Protein AF-A0A7R8WKQ5-F1 (afdb_monomer_lite)

Structure (mmCIF, N/CA/C/O backbone):
data_AF-A0A7R8WKQ5-F1
#
_entry.id   AF-A0A7R8WKQ5-F1
#
loop_
_atom_site.group_PDB
_atom_site.id
_atom_site.type_symbol
_atom_site.label_atom_id
_atom_site.label_alt_id
_atom_site.label_comp_id
_atom_site.label_asym_id
_atom_site.label_entity_id
_atom_site.label_seq_id
_atom_site.pdbx_PDB_ins_code
_atom_site.Cartn_x
_atom_site.Cartn_y
_atom_site.Cartn_z
_atom_site.occupancy
_atom_site.B_iso_or_equiv
_atom_site.auth_seq_id
_atom_site.auth_comp_id
_atom_site.auth_asym_id
_atom_site.auth_atom_id
_atom_site.pdbx_PDB_model_num
ATOM 1 N N . ARG A 1 1 ? -18.905 -2.904 30.264 1.00 31.75 1 ARG A N 1
ATOM 2 C CA . ARG A 1 1 ? -19.863 -3.932 29.795 1.00 31.75 1 ARG A CA 1
ATOM 3 C C . ARG A 1 1 ? -19.675 -4.051 28.288 1.00 31.75 1 ARG A C 1
ATOM 5 O O . ARG A 1 1 ? -19.795 -3.031 27.624 1.00 31.75 1 ARG A O 1
ATOM 12 N N . VAL A 1 2 ? -19.267 -5.218 27.783 1.00 42.16 2 VAL A N 1
ATOM 13 C CA . VAL A 1 2 ? -19.135 -5.475 26.337 1.00 42.16 2 VAL A CA 1
ATOM 14 C C . VAL A 1 2 ? -20.557 -5.613 25.793 1.00 42.16 2 VAL A C 1
ATOM 16 O O . VAL A 1 2 ? -21.314 -6.441 26.292 1.00 42.16 2 VAL A O 1
ATOM 19 N N . SER A 1 3 ? -20.968 -4.744 24.874 1.00 50.44 3 SER A N 1
ATOM 20 C CA . SER A 1 3 ? -22.235 -4.920 24.155 1.00 50.44 3 SER A CA 1
ATOM 21 C C . SER A 1 3 ? -22.046 -6.026 23.118 1.00 50.44 3 SER A C 1
ATOM 23 O O . SER A 1 3 ? -20.954 -6.126 22.563 1.00 50.44 3 SER A O 1
ATOM 25 N N . ALA A 1 4 ? -23.069 -6.835 22.832 1.00 65.88 4 ALA A N 1
ATOM 26 C CA . ALA A 1 4 ? -22.993 -7.834 21.764 1.00 65.88 4 ALA A CA 1
ATOM 27 C C . ALA A 1 4 ? -22.582 -7.153 20.442 1.00 65.88 4 ALA A C 1
ATOM 29 O O . ALA A 1 4 ? -23.291 -6.279 19.943 1.00 65.88 4 ALA A O 1
ATOM 30 N N . GLY A 1 5 ? -21.383 -7.476 19.946 1.00 78.38 5 GLY A N 1
ATOM 31 C CA . GLY A 1 5 ? -20.856 -6.962 18.682 1.00 78.38 5 GLY A CA 1
ATOM 32 C C . GLY A 1 5 ? -21.477 -7.669 17.476 1.00 78.38 5 GLY A C 1
ATOM 33 O O . GLY A 1 5 ? -22.311 -8.555 17.621 1.00 78.38 5 GLY A O 1
ATOM 34 N N . ALA A 1 6 ? -21.038 -7.292 16.277 1.00 86.44 6 ALA A N 1
ATOM 35 C CA . ALA A 1 6 ? -21.476 -7.894 15.012 1.00 86.44 6 ALA A CA 1
ATOM 36 C C . ALA A 1 6 ? -20.400 -8.790 14.364 1.00 86.44 6 ALA A C 1
ATOM 38 O O . ALA A 1 6 ? -20.496 -9.104 13.177 1.00 86.44 6 ALA A O 1
ATOM 39 N N . LEU A 1 7 ? -19.355 -9.143 15.119 1.00 85.88 7 LEU A N 1
ATOM 40 C CA . LEU A 1 7 ? -18.381 -10.166 14.738 1.00 85.88 7 LEU A CA 1
ATOM 41 C C . LEU A 1 7 ? -18.960 -11.562 14.985 1.00 85.88 7 LEU A C 1
ATOM 43 O O . LEU A 1 7 ? -19.642 -11.785 15.985 1.00 85.88 7 LEU A O 1
ATOM 47 N N . THR A 1 8 ? -18.680 -12.495 14.079 1.00 88.31 8 THR A N 1
ATOM 48 C CA . THR A 1 8 ? -19.072 -13.900 14.235 1.00 88.31 8 THR A CA 1
ATOM 49 C C . THR A 1 8 ? -18.219 -14.592 15.303 1.00 88.31 8 THR A C 1
ATOM 51 O O . THR A 1 8 ? -17.164 -14.093 15.699 1.00 88.31 8 THR A O 1
ATOM 54 N N . ALA A 1 9 ? -18.649 -15.769 15.769 1.00 86.38 9 ALA A N 1
ATOM 55 C CA . ALA A 1 9 ? -17.836 -16.580 16.678 1.00 86.38 9 ALA A CA 1
ATOM 56 C C . ALA A 1 9 ? -16.463 -16.919 16.065 1.00 86.38 9 ALA A C 1
ATOM 58 O O . ALA A 1 9 ? -15.451 -16.811 16.754 1.00 86.38 9 ALA A O 1
ATOM 59 N N . GLY A 1 10 ? -16.431 -17.221 14.760 1.00 85.19 10 GLY A N 1
ATOM 60 C CA . GLY A 1 10 ? -15.198 -17.481 14.015 1.00 85.19 10 GLY A CA 1
ATOM 61 C C . GLY A 1 10 ? -14.278 -16.261 13.938 1.00 85.19 10 GLY A C 1
ATOM 62 O O . GLY A 1 10 ? -13.087 -16.391 14.199 1.00 85.19 10 GLY A O 1
ATOM 63 N N . ASP A 1 11 ? -14.818 -15.062 13.684 1.00 84.81 11 ASP A N 1
ATOM 64 C CA . ASP A 1 11 ? -14.024 -13.819 13.685 1.00 84.81 11 ASP A CA 1
ATOM 65 C C . ASP A 1 11 ? -13.357 -13.581 15.049 1.00 84.81 11 ASP A C 1
ATOM 67 O O . ASP A 1 11 ? -12.189 -13.201 15.132 1.00 84.81 11 ASP A O 1
ATOM 71 N N . LEU A 1 12 ? -14.102 -13.806 16.138 1.00 83.00 12 LEU A N 1
ATOM 72 C CA . LEU A 1 12 ? -13.600 -13.635 17.502 1.00 83.00 12 LEU A CA 1
ATOM 73 C C . LEU A 1 12 ? -12.530 -14.672 17.850 1.00 83.00 12 LEU A C 1
ATOM 75 O O . LEU A 1 12 ? -11.550 -14.344 18.516 1.00 83.00 12 LEU A O 1
ATOM 79 N N . GLU A 1 13 ? -12.709 -15.917 17.421 1.00 83.62 13 GLU A N 1
ATOM 80 C CA . GLU A 1 13 ? -11.742 -16.994 17.619 1.00 83.62 13 GLU A CA 1
ATOM 81 C C . GLU A 1 13 ? -10.459 -16.760 16.813 1.00 83.62 13 GLU A C 1
ATOM 83 O O . GLU A 1 13 ? -9.363 -16.903 17.357 1.00 83.62 13 GLU A O 1
ATOM 88 N N . ALA A 1 14 ? -10.585 -16.312 15.562 1.00 82.12 14 ALA A N 1
ATOM 89 C CA . ALA A 1 14 ? -9.459 -15.940 14.716 1.00 82.12 14 ALA A CA 1
ATOM 90 C C . ALA A 1 14 ? -8.685 -14.753 15.306 1.00 82.12 14 ALA A C 1
ATOM 92 O O . ALA A 1 14 ? -7.463 -14.811 15.405 1.00 82.12 14 ALA A O 1
ATOM 93 N N . LEU A 1 15 ? -9.385 -13.716 15.785 1.00 80.38 15 LEU A N 1
ATOM 94 C CA . LEU A 1 15 ? -8.756 -12.605 16.504 1.00 80.38 15 LEU A CA 1
ATOM 95 C C . LEU A 1 15 ? -8.039 -13.083 17.770 1.00 80.38 15 LEU A C 1
ATOM 97 O O . LEU A 1 15 ? -6.929 -12.638 18.020 1.00 80.38 15 LEU A O 1
ATOM 101 N N . ARG A 1 16 ? -8.632 -13.992 18.559 1.00 79.25 16 ARG A N 1
ATOM 102 C CA . ARG A 1 16 ? -8.014 -14.530 19.788 1.00 79.25 16 ARG A CA 1
ATOM 103 C C . ARG A 1 16 ? -6.739 -15.318 19.515 1.00 79.25 16 ARG A C 1
ATOM 105 O O . ARG A 1 16 ? -5.771 -15.152 20.248 1.00 79.25 16 ARG A O 1
ATOM 112 N N . ARG A 1 17 ? -6.747 -16.161 18.483 1.00 80.81 17 ARG A N 1
ATOM 113 C CA . ARG A 1 17 ? -5.597 -16.987 18.086 1.00 80.81 17 ARG A CA 1
ATOM 114 C C . ARG A 1 17 ? -4.539 -16.224 17.300 1.00 80.81 17 ARG A C 1
ATOM 116 O O . ARG A 1 17 ? -3.466 -16.770 17.061 1.00 80.81 17 ARG A O 1
ATOM 123 N N . TRP A 1 18 ? -4.841 -15.004 16.868 1.00 81.38 18 TRP A N 1
ATOM 124 C CA . TRP A 1 18 ? -3.929 -14.228 16.050 1.00 81.38 18 TRP A CA 1
ATOM 125 C C . TRP A 1 18 ? -2.634 -13.916 16.800 1.00 81.38 18 TRP A C 1
ATOM 127 O O . TRP A 1 18 ? -2.640 -13.375 17.907 1.00 81.38 18 TRP A O 1
ATOM 137 N N . THR A 1 19 ? -1.517 -14.203 16.144 1.00 76.31 19 THR A N 1
ATOM 138 C CA . THR A 1 19 ? -0.174 -13.808 16.558 1.00 76.31 19 THR A CA 1
ATOM 139 C C . THR A 1 19 ? 0.488 -13.074 15.403 1.00 76.31 19 THR A C 1
ATOM 141 O O . THR A 1 19 ? 0.165 -13.318 14.243 1.00 76.31 19 THR A O 1
ATOM 144 N N . PHE A 1 20 ? 1.400 -12.149 15.705 1.00 74.44 20 PHE A N 1
ATOM 145 C CA . PHE A 1 20 ? 2.136 -11.422 14.674 1.00 74.44 20 PHE A CA 1
ATOM 146 C C . PHE A 1 20 ? 3.181 -12.359 14.039 1.00 74.44 20 PHE A C 1
ATOM 148 O O . PHE A 1 20 ? 4.131 -12.725 14.731 1.00 74.44 20 PHE A O 1
ATOM 155 N N . PRO A 1 21 ? 3.042 -12.768 12.761 1.00 73.06 21 PRO A N 1
ATOM 156 C CA . PRO A 1 21 ? 3.871 -13.833 12.197 1.00 73.06 21 PRO A CA 1
ATOM 157 C C . PRO A 1 21 ? 5.137 -13.316 11.489 1.00 73.06 21 PRO A C 1
ATOM 159 O O . PRO A 1 21 ? 5.793 -14.083 10.790 1.00 73.06 21 PRO A O 1
ATOM 162 N N . TYR A 1 22 ? 5.471 -12.030 11.629 1.00 72.44 22 TYR A N 1
ATOM 163 C CA . TYR A 1 22 ? 6.572 -11.382 10.908 1.00 72.44 22 TYR A CA 1
ATOM 164 C C . TYR A 1 22 ? 7.694 -10.964 11.854 1.00 72.44 22 TYR A C 1
ATOM 166 O O . TYR A 1 22 ? 7.456 -10.656 13.023 1.00 72.44 22 TYR A O 1
ATOM 174 N N . GLN A 1 23 ? 8.918 -10.930 11.337 1.00 76.00 23 GLN A N 1
ATOM 175 C CA . GLN A 1 23 ? 10.097 -10.493 12.079 1.00 76.00 23 GLN A CA 1
ATOM 176 C C . GLN A 1 23 ? 10.422 -9.026 11.784 1.00 76.00 23 GLN A C 1
ATOM 178 O O . GLN A 1 23 ? 9.915 -8.433 10.830 1.00 76.00 23 GLN A O 1
ATOM 183 N N . GLU A 1 24 ? 11.314 -8.425 12.575 1.00 67.12 24 GLU A N 1
ATOM 184 C CA . GLU A 1 24 ? 11.830 -7.084 12.270 1.00 67.12 24 GLU A CA 1
ATOM 185 C C . GLU A 1 24 ? 12.493 -7.021 10.900 1.00 67.12 24 GLU A C 1
ATOM 187 O O . GLU A 1 24 ? 12.307 -6.047 10.179 1.00 67.12 24 GLU A O 1
ATOM 192 N N . SER A 1 25 ? 13.198 -8.079 10.504 1.00 72.31 25 SER A N 1
ATOM 193 C CA . SER A 1 25 ? 13.829 -8.145 9.189 1.00 72.31 25 SER A CA 1
ATOM 194 C C . SER A 1 25 ? 12.820 -8.101 8.042 1.00 72.31 25 SER A C 1
ATOM 196 O O . SER A 1 25 ? 13.214 -7.810 6.921 1.00 72.31 25 SER A O 1
ATOM 198 N N . ASP A 1 26 ? 11.532 -8.357 8.285 1.00 71.81 26 ASP A N 1
ATOM 199 C CA . ASP A 1 26 ? 10.473 -8.240 7.278 1.00 71.81 26 ASP A CA 1
ATOM 200 C C . ASP A 1 26 ? 9.925 -6.815 7.149 1.00 71.81 26 ASP A C 1
ATOM 202 O O . ASP A 1 26 ? 9.155 -6.512 6.232 1.00 71.81 26 ASP A O 1
ATOM 206 N N . ALA A 1 27 ? 10.352 -5.908 8.032 1.00 69.44 27 ALA A N 1
ATOM 207 C CA . ALA A 1 27 ? 10.069 -4.492 7.922 1.00 69.44 27 ALA A CA 1
ATOM 208 C C . ALA A 1 27 ? 10.492 -3.966 6.548 1.00 69.44 27 ALA A C 1
ATOM 210 O O . ALA A 1 27 ? 11.613 -4.167 6.093 1.00 69.44 27 ALA A O 1
ATOM 211 N N . LEU A 1 28 ? 9.590 -3.224 5.902 1.00 74.44 28 LEU A N 1
ATOM 212 C CA . LEU A 1 28 ? 9.863 -2.458 4.682 1.00 74.44 28 LEU A CA 1
ATOM 213 C C . LEU A 1 28 ? 10.260 -3.288 3.447 1.00 74.44 28 LEU A C 1
ATOM 215 O O . LEU A 1 28 ? 10.577 -2.678 2.416 1.00 74.44 28 LEU A O 1
ATOM 219 N N . LYS A 1 29 ? 10.184 -4.624 3.524 1.00 82.81 29 LYS A N 1
ATOM 220 C CA . LYS A 1 29 ? 10.301 -5.530 2.378 1.00 82.81 29 LYS A CA 1
ATOM 221 C C . LYS A 1 29 ? 9.107 -5.390 1.434 1.00 82.81 29 LYS A C 1
ATOM 223 O O . LYS A 1 29 ? 8.050 -4.862 1.791 1.00 82.81 29 LYS A O 1
ATOM 228 N N . LEU A 1 30 ? 9.287 -5.852 0.197 1.00 87.00 30 LEU A N 1
ATOM 229 C CA . LEU A 1 30 ? 8.187 -5.937 -0.756 1.00 87.00 30 LEU A CA 1
ATOM 230 C C . LEU A 1 30 ? 7.181 -6.989 -0.286 1.00 87.00 30 LEU A C 1
ATOM 232 O O . LEU A 1 30 ? 7.528 -8.154 -0.119 1.00 87.00 30 LEU A O 1
ATOM 236 N N . ALA A 1 31 ? 5.930 -6.582 -0.102 1.00 90.00 31 ALA A N 1
ATOM 237 C CA . ALA A 1 31 ? 4.860 -7.520 0.197 1.00 90.00 31 ALA A CA 1
ATOM 238 C C . ALA A 1 31 ? 4.525 -8.378 -1.037 1.00 90.00 31 ALA A C 1
ATOM 240 O O . ALA A 1 31 ? 4.620 -7.898 -2.169 1.00 90.00 31 ALA A O 1
ATOM 241 N N . VAL A 1 32 ? 4.030 -9.601 -0.816 1.00 91.44 32 VAL A N 1
ATOM 242 C CA . VAL A 1 32 ? 3.641 -10.553 -1.879 1.00 91.44 32 VAL A CA 1
ATOM 243 C C . VAL A 1 32 ? 2.671 -9.923 -2.888 1.00 91.44 32 VAL A C 1
ATOM 245 O O . VAL A 1 32 ? 2.820 -10.087 -4.099 1.00 91.44 32 VAL A O 1
ATOM 248 N N . MET A 1 33 ? 1.690 -9.149 -2.410 1.00 92.75 33 MET A N 1
ATOM 249 C CA . MET A 1 33 ? 0.798 -8.393 -3.294 1.00 92.75 33 MET A CA 1
ATOM 250 C C . MET A 1 33 ? 1.520 -7.344 -4.121 1.00 92.75 33 MET A C 1
ATOM 252 O O . MET A 1 33 ? 1.197 -7.198 -5.293 1.00 92.75 33 MET A O 1
ATOM 256 N N . GLY A 1 34 ? 2.468 -6.618 -3.528 1.00 93.19 34 GLY A N 1
ATOM 257 C CA . GLY A 1 34 ? 3.210 -5.575 -4.229 1.00 93.19 34 GLY A CA 1
ATOM 258 C C . GLY A 1 34 ? 4.015 -6.154 -5.388 1.00 93.19 34 GLY A C 1
ATOM 259 O O . GLY A 1 34 ? 3.960 -5.629 -6.496 1.00 93.19 34 GLY A O 1
ATOM 260 N N . GLU A 1 35 ? 4.679 -7.290 -5.171 1.00 93.75 35 GLU A N 1
ATOM 261 C CA . GLU A 1 35 ? 5.376 -8.011 -6.240 1.00 93.75 35 GLU A CA 1
ATOM 262 C C . GLU A 1 35 ? 4.412 -8.409 -7.366 1.00 93.75 35 GLU A C 1
ATOM 264 O O . GLU A 1 35 ? 4.651 -8.125 -8.542 1.00 93.75 35 GLU A O 1
ATOM 269 N N . ARG A 1 36 ? 3.270 -9.008 -7.011 1.00 94.44 36 ARG A N 1
ATOM 270 C CA . ARG A 1 36 ? 2.266 -9.436 -7.990 1.00 94.44 36 ARG A CA 1
ATOM 271 C C . ARG A 1 36 ? 1.669 -8.264 -8.767 1.00 94.44 36 ARG A C 1
ATOM 273 O O . ARG A 1 36 ? 1.457 -8.378 -9.972 1.00 94.44 36 ARG A O 1
ATOM 280 N N . GLU A 1 37 ? 1.376 -7.155 -8.096 1.00 95.69 37 GLU A N 1
ATOM 281 C CA . GLU A 1 37 ? 0.866 -5.936 -8.724 1.00 95.69 37 GLU A CA 1
ATOM 282 C C . GLU A 1 37 ? 1.866 -5.400 -9.744 1.00 95.69 37 GLU A C 1
ATOM 284 O O . GLU A 1 37 ? 1.491 -5.171 -10.894 1.00 95.69 37 GLU A O 1
ATOM 289 N N . MET A 1 38 ? 3.141 -5.289 -9.365 1.00 96.25 38 MET A N 1
ATOM 290 C CA . MET A 1 38 ? 4.194 -4.835 -10.271 1.00 96.25 38 MET A CA 1
ATOM 291 C C . MET A 1 38 ? 4.378 -5.784 -11.454 1.00 96.25 38 MET A C 1
ATOM 293 O O . MET A 1 38 ? 4.457 -5.314 -12.588 1.00 96.25 38 MET A O 1
ATOM 297 N N . PHE A 1 39 ? 4.334 -7.100 -11.231 1.00 94.94 39 PHE A N 1
ATOM 298 C CA . PHE A 1 39 ? 4.353 -8.093 -12.306 1.00 94.94 39 PHE A CA 1
ATOM 299 C C . PHE A 1 39 ? 3.175 -7.934 -13.271 1.00 94.94 39 PHE A C 1
ATOM 301 O O . PHE A 1 39 ? 3.360 -7.939 -14.485 1.00 94.94 39 PHE A O 1
ATOM 308 N N . ILE A 1 40 ? 1.952 -7.756 -12.762 1.00 96.06 40 ILE A N 1
ATOM 309 C CA . ILE A 1 40 ? 0.764 -7.576 -13.608 1.00 96.06 40 ILE A CA 1
ATOM 310 C C . ILE A 1 40 ? 0.851 -6.267 -14.396 1.00 96.06 40 ILE A C 1
ATOM 312 O O . ILE A 1 40 ? 0.488 -6.242 -15.574 1.00 96.06 40 ILE A O 1
ATOM 316 N N . VAL A 1 41 ? 1.321 -5.186 -13.768 1.00 97.31 41 VAL A N 1
ATOM 317 C CA . VAL A 1 41 ? 1.567 -3.915 -14.455 1.00 97.31 41 VAL A CA 1
ATOM 318 C C . VAL A 1 41 ? 2.592 -4.133 -15.566 1.00 97.31 41 VAL A C 1
ATOM 320 O O . VAL A 1 41 ? 2.289 -3.823 -16.714 1.00 97.31 41 VAL A O 1
ATOM 323 N N . GLY A 1 42 ? 3.727 -4.764 -15.271 1.00 95.44 42 GLY A N 1
ATOM 324 C CA . GLY A 1 42 ? 4.743 -5.122 -16.259 1.00 95.44 42 GLY A CA 1
ATOM 325 C C . GLY A 1 42 ? 4.186 -5.946 -17.413 1.00 95.44 42 GLY A C 1
ATOM 326 O O . GLY A 1 42 ? 4.347 -5.587 -18.573 1.00 95.44 42 GLY A O 1
ATOM 327 N N . ARG A 1 43 ? 3.399 -6.983 -17.118 1.00 95.06 43 ARG A N 1
ATOM 328 C CA . ARG A 1 43 ? 2.756 -7.826 -18.134 1.00 95.06 43 ARG A CA 1
ATOM 329 C C . ARG A 1 43 ? 1.847 -7.035 -19.064 1.00 95.06 43 ARG A C 1
ATOM 331 O O . ARG A 1 43 ? 1.807 -7.304 -20.260 1.00 95.06 43 ARG A O 1
ATOM 338 N N . ARG A 1 44 ? 1.129 -6.034 -18.548 1.00 96.75 44 ARG A N 1
ATOM 339 C CA . ARG A 1 44 ? 0.326 -5.133 -19.392 1.00 96.75 44 ARG A CA 1
ATOM 340 C C . ARG A 1 44 ? 1.203 -4.286 -20.313 1.00 96.75 44 ARG A C 1
ATOM 342 O O . ARG A 1 44 ? 0.792 -4.043 -21.441 1.00 96.75 44 ARG A O 1
ATOM 349 N N . TYR A 1 45 ? 2.374 -3.844 -19.854 1.00 95.69 45 TYR A N 1
ATOM 350 C CA . TYR A 1 45 ? 3.337 -3.122 -20.691 1.00 95.69 45 TYR A CA 1
ATOM 351 C C . TYR A 1 45 ? 3.971 -4.035 -21.739 1.00 95.69 45 TYR A C 1
ATOM 353 O O . TYR A 1 45 ? 3.969 -3.661 -22.905 1.00 95.69 45 TYR A O 1
ATOM 361 N N . GLY A 1 46 ? 4.396 -5.241 -21.360 1.00 93.12 46 GLY A N 1
ATOM 362 C CA . GLY A 1 46 ? 4.888 -6.267 -22.283 1.00 93.12 46 GLY A CA 1
ATOM 363 C C . GLY A 1 46 ? 3.900 -6.555 -23.409 1.00 93.12 46 GLY A C 1
ATOM 364 O O . GLY A 1 46 ? 4.248 -6.493 -24.580 1.00 93.12 46 GLY A O 1
ATOM 365 N N . LEU A 1 47 ? 2.624 -6.756 -23.063 1.00 93.81 47 LEU A N 1
ATOM 366 C CA . LEU A 1 47 ? 1.558 -6.997 -24.040 1.00 93.81 47 LEU A CA 1
ATOM 367 C C . LEU A 1 47 ? 1.182 -5.769 -24.878 1.00 93.81 47 LEU A C 1
ATOM 369 O O . LEU A 1 47 ? 0.657 -5.938 -25.975 1.00 93.81 47 LEU A O 1
ATOM 373 N N . ARG A 1 48 ? 1.387 -4.550 -24.373 1.00 96.56 48 ARG A N 1
ATOM 374 C CA . ARG A 1 48 ? 1.087 -3.313 -25.111 1.00 96.56 48 ARG A CA 1
ATOM 375 C C . ARG A 1 48 ? 2.233 -2.895 -26.028 1.00 96.56 48 ARG A C 1
ATOM 377 O O . ARG A 1 48 ? 1.982 -2.304 -27.068 1.00 96.56 48 ARG A O 1
ATOM 384 N N . LEU A 1 49 ? 3.465 -3.176 -25.625 1.00 94.94 49 LEU A N 1
ATOM 385 C CA . LEU A 1 49 ? 4.701 -2.787 -26.299 1.00 94.94 49 LEU A CA 1
ATOM 386 C C . LEU A 1 49 ? 5.460 -4.041 -26.754 1.00 94.94 49 LEU A C 1
ATOM 388 O O . LEU A 1 49 ? 6.663 -4.157 -26.539 1.00 94.94 49 LEU A O 1
ATOM 392 N N . GLN A 1 50 ? 4.744 -5.001 -27.345 1.00 91.56 50 GLN A N 1
ATOM 393 C CA . GLN A 1 50 ? 5.308 -6.309 -27.702 1.00 91.56 50 GLN A CA 1
ATOM 394 C C . GLN A 1 50 ? 6.498 -6.178 -28.647 1.00 91.56 50 GLN A C 1
ATOM 396 O O . GLN A 1 50 ? 7.496 -6.853 -28.449 1.00 91.56 50 GLN A O 1
ATOM 401 N N . GLU A 1 51 ? 6.431 -5.275 -29.626 1.00 91.69 51 GLU A N 1
ATOM 402 C CA . GLU A 1 51 ? 7.537 -5.033 -30.560 1.00 91.69 51 GLU A CA 1
ATOM 403 C C . GLU A 1 51 ? 8.811 -4.570 -29.846 1.00 91.69 51 GLU A C 1
ATOM 405 O O . GLU A 1 51 ? 9.902 -5.011 -30.193 1.00 91.69 51 GLU A O 1
ATOM 410 N N . LEU A 1 52 ? 8.671 -3.736 -28.811 1.00 91.12 52 LEU A N 1
ATOM 411 C CA . LEU A 1 52 ? 9.794 -3.261 -28.006 1.00 91.12 52 LEU A CA 1
ATOM 412 C C . LEU A 1 52 ? 10.395 -4.393 -27.165 1.00 91.12 52 LEU A C 1
ATOM 414 O O . LEU A 1 52 ? 11.606 -4.527 -27.097 1.00 91.12 52 LEU A O 1
ATOM 418 N N . PHE A 1 53 ? 9.569 -5.212 -26.512 1.00 88.62 53 PHE A N 1
ATOM 419 C CA . PHE A 1 53 ? 10.071 -6.227 -25.577 1.00 88.62 53 PHE A CA 1
ATOM 420 C C . PHE A 1 53 ? 10.454 -7.558 -26.235 1.00 88.62 53 PHE A C 1
ATOM 422 O O . PHE A 1 53 ? 11.297 -8.267 -25.696 1.00 88.62 53 PHE A O 1
ATOM 429 N N . ASN A 1 54 ? 9.876 -7.903 -27.388 1.00 87.31 54 ASN A N 1
ATOM 430 C CA . ASN A 1 54 ? 10.219 -9.127 -28.118 1.00 87.31 54 ASN A CA 1
ATOM 431 C C . ASN A 1 54 ? 11.519 -8.978 -28.917 1.00 87.31 54 ASN A C 1
ATOM 433 O O . ASN A 1 54 ? 12.237 -9.961 -29.088 1.00 87.31 54 ASN A O 1
ATOM 437 N N . ASN A 1 55 ? 11.817 -7.767 -29.399 1.00 86.69 55 ASN A N 1
ATOM 438 C CA . ASN A 1 55 ? 12.980 -7.504 -30.250 1.00 86.69 55 ASN A CA 1
ATOM 439 C C . ASN A 1 55 ? 14.181 -6.935 -29.485 1.00 86.69 55 ASN A C 1
ATOM 441 O O . ASN A 1 55 ? 15.238 -6.739 -30.081 1.00 86.69 55 ASN A O 1
ATOM 445 N N . SER A 1 56 ? 14.034 -6.660 -28.190 1.00 84.38 56 SER A N 1
ATOM 446 C CA . SER A 1 56 ? 15.105 -6.123 -27.354 1.00 84.38 56 SER A CA 1
ATOM 447 C C . SER A 1 56 ? 15.507 -7.104 -26.264 1.00 84.38 56 SER A C 1
ATOM 449 O O . SER A 1 56 ? 14.710 -7.884 -25.742 1.00 84.38 56 SER A O 1
ATOM 451 N N . SER A 1 57 ? 16.774 -7.037 -25.892 1.00 82.31 57 SER A N 1
ATOM 452 C CA . SER A 1 57 ? 17.315 -7.695 -24.715 1.00 82.31 57 SER A CA 1
ATOM 453 C C . SER A 1 57 ? 17.096 -6.827 -23.481 1.00 82.31 57 SER A C 1
ATOM 455 O O . SER A 1 57 ? 16.967 -5.611 -23.578 1.00 82.31 57 SER A O 1
ATOM 457 N N . VAL A 1 58 ? 17.138 -7.422 -22.286 1.00 76.81 58 VAL A N 1
ATOM 458 C CA . VAL A 1 58 ? 17.159 -6.653 -21.026 1.00 76.81 58 VAL A CA 1
ATOM 459 C C . VAL A 1 58 ? 18.249 -5.600 -20.996 1.00 76.81 58 VAL A C 1
ATOM 461 O O . VAL A 1 58 ? 18.044 -4.518 -20.457 1.00 76.81 58 VAL A O 1
ATOM 464 N N . TRP A 1 59 ? 19.404 -5.930 -21.570 1.00 78.44 59 TRP A N 1
ATOM 465 C CA . TRP A 1 59 ? 20.596 -5.098 -21.522 1.00 78.44 59 TRP A CA 1
ATOM 466 C C . TRP A 1 59 ? 20.444 -3.814 -22.343 1.00 78.44 59 TRP A C 1
ATOM 468 O O . TRP A 1 59 ? 21.180 -2.860 -22.105 1.00 78.44 59 TRP A O 1
ATOM 478 N N . ASP A 1 60 ? 19.447 -3.758 -23.231 1.00 83.56 60 ASP A N 1
ATOM 479 C CA . ASP A 1 60 ? 19.091 -2.554 -23.986 1.00 83.56 60 ASP A CA 1
ATOM 480 C C . ASP A 1 60 ? 18.335 -1.536 -23.113 1.00 83.56 60 ASP A C 1
ATOM 482 O O . ASP A 1 60 ? 18.191 -0.367 -23.476 1.00 83.56 60 ASP A O 1
ATOM 486 N N . PHE A 1 61 ? 17.857 -1.957 -21.936 1.00 83.62 61 PHE A N 1
ATOM 487 C CA . PHE A 1 61 ? 17.099 -1.119 -21.019 1.00 83.62 61 PHE A CA 1
ATOM 488 C C . PHE A 1 61 ? 17.956 -0.675 -19.844 1.00 83.62 61 PHE A C 1
ATOM 490 O O . PHE A 1 61 ? 18.528 -1.470 -19.098 1.00 83.62 61 PHE A O 1
ATOM 497 N N . LYS A 1 62 ? 17.930 0.632 -19.588 1.00 84.12 62 LYS A N 1
ATOM 498 C CA . LYS A 1 62 ? 18.388 1.186 -18.320 1.00 84.12 62 LYS A CA 1
ATOM 499 C C . LYS A 1 62 ? 17.228 1.238 -17.336 1.00 84.12 62 LYS A C 1
ATOM 501 O O . LYS A 1 62 ? 16.286 2.008 -17.513 1.00 84.12 62 LYS A O 1
ATOM 506 N N . VAL A 1 63 ? 17.336 0.459 -16.269 1.00 82.25 63 VAL A N 1
ATOM 507 C CA . VAL A 1 63 ? 16.355 0.420 -15.182 1.00 82.25 63 VAL A CA 1
ATOM 508 C C . VAL A 1 63 ? 16.979 1.076 -13.962 1.00 82.25 63 VAL A C 1
ATOM 510 O O . VAL A 1 63 ? 18.077 0.711 -13.552 1.00 82.25 63 VAL A O 1
ATOM 513 N N . THR A 1 64 ? 16.285 2.049 -13.380 1.00 81.69 64 THR A N 1
ATOM 514 C CA . THR A 1 64 ? 16.732 2.725 -12.162 1.00 81.69 64 THR A CA 1
ATOM 515 C C . THR A 1 64 ? 15.715 2.538 -11.043 1.00 81.69 64 THR A C 1
ATOM 517 O O . THR A 1 64 ? 14.517 2.759 -11.211 1.00 81.69 64 THR A O 1
ATOM 520 N N . SER A 1 65 ? 16.205 2.138 -9.875 1.00 84.06 65 SER A N 1
ATOM 521 C CA . SER A 1 65 ? 15.450 2.080 -8.625 1.00 84.06 65 SER A CA 1
ATOM 522 C C . SER A 1 65 ? 16.304 2.649 -7.497 1.00 84.06 65 SER A C 1
ATOM 524 O O . SER A 1 65 ? 17.527 2.733 -7.618 1.00 84.06 65 SER A O 1
ATOM 526 N N . THR A 1 66 ? 15.677 3.010 -6.378 1.00 81.31 66 THR A N 1
ATOM 527 C CA . THR A 1 66 ? 16.434 3.232 -5.141 1.00 81.31 66 THR A CA 1
ATOM 528 C C . THR A 1 66 ? 17.017 1.908 -4.642 1.00 81.31 66 THR A C 1
ATOM 530 O O . THR A 1 66 ? 16.528 0.831 -4.987 1.00 81.31 66 THR A O 1
ATOM 533 N N . ASN A 1 67 ? 18.023 1.988 -3.775 1.00 78.44 67 ASN A N 1
ATOM 534 C CA . ASN A 1 67 ? 18.683 0.853 -3.119 1.00 78.44 67 ASN A CA 1
ATOM 535 C C . ASN A 1 67 ? 17.848 0.178 -2.007 1.00 78.44 67 ASN A C 1
ATOM 537 O O . ASN A 1 67 ? 18.402 -0.497 -1.145 1.00 78.44 67 ASN A O 1
ATOM 541 N N . THR A 1 68 ? 16.528 0.390 -1.973 1.00 79.88 68 THR A N 1
ATOM 542 C CA . THR A 1 68 ? 15.656 -0.241 -0.969 1.00 79.88 68 THR A CA 1
ATOM 543 C C . THR A 1 68 ? 15.088 -1.549 -1.503 1.00 79.88 68 THR A C 1
ATOM 545 O O . THR A 1 68 ? 14.564 -1.542 -2.619 1.00 79.88 68 THR A O 1
ATOM 548 N N . ASP A 1 69 ? 15.060 -2.602 -0.682 1.00 83.56 69 ASP A N 1
ATOM 549 C CA . ASP A 1 69 ? 14.563 -3.940 -1.055 1.00 83.56 69 ASP A CA 1
ATOM 550 C C . ASP A 1 69 ? 13.208 -3.900 -1.773 1.00 83.56 69 ASP A C 1
ATOM 552 O O . ASP A 1 69 ? 13.016 -4.516 -2.819 1.00 83.56 69 ASP A O 1
ATOM 556 N N . ARG A 1 70 ? 12.261 -3.105 -1.257 1.00 85.75 70 ARG A N 1
ATOM 557 C CA . ARG A 1 70 ? 10.932 -2.961 -1.869 1.00 85.75 70 ARG A CA 1
ATOM 558 C C . ARG A 1 70 ? 10.947 -2.330 -3.259 1.00 85.75 70 ARG A C 1
ATOM 560 O O . ARG A 1 70 ? 10.116 -2.695 -4.084 1.00 85.75 70 ARG A O 1
ATOM 567 N N . ALA A 1 71 ? 11.837 -1.371 -3.513 1.00 87.50 71 ALA A N 1
ATOM 568 C CA . ALA A 1 71 ? 11.917 -0.686 -4.801 1.00 87.50 71 ALA A CA 1
ATOM 569 C C . ALA A 1 71 ? 12.626 -1.561 -5.838 1.00 87.50 71 ALA A C 1
ATOM 571 O O . ALA A 1 71 ? 12.150 -1.670 -6.965 1.00 87.50 71 ALA A O 1
ATOM 572 N N . GLU A 1 72 ? 13.709 -2.223 -5.433 1.00 86.88 72 GLU A N 1
ATOM 573 C CA . GLU A 1 72 ? 14.448 -3.162 -6.275 1.00 86.88 72 GLU A CA 1
ATOM 574 C C . GLU A 1 72 ? 13.583 -4.374 -6.643 1.00 86.88 72 GLU A C 1
ATOM 576 O O . GLU A 1 72 ? 13.390 -4.659 -7.825 1.00 86.88 72 GLU A O 1
ATOM 581 N N . GLY A 1 73 ? 12.939 -5.004 -5.655 1.00 89.19 73 GLY A N 1
ATOM 582 C CA . GLY A 1 73 ? 12.005 -6.104 -5.899 1.00 89.19 73 GLY A CA 1
ATOM 583 C C . GLY A 1 73 ? 10.826 -5.695 -6.790 1.00 89.19 73 GLY A C 1
ATOM 584 O O . GLY A 1 73 ? 10.392 -6.467 -7.642 1.00 89.19 73 GLY A O 1
ATOM 585 N N . SER A 1 74 ? 10.334 -4.455 -6.654 1.00 92.31 74 SER A N 1
ATOM 586 C CA . SER A 1 74 ? 9.254 -3.930 -7.503 1.00 92.31 74 SER A CA 1
ATOM 587 C C . SER A 1 74 ? 9.700 -3.770 -8.955 1.00 92.31 74 SER A C 1
ATOM 589 O O . SER A 1 74 ? 8.955 -4.129 -9.869 1.00 92.31 74 SER A O 1
ATOM 591 N N . ALA A 1 75 ? 10.908 -3.241 -9.175 1.00 90.44 75 ALA A N 1
ATOM 592 C CA . ALA A 1 75 ? 11.487 -3.094 -10.506 1.00 90.44 75 ALA A CA 1
ATOM 593 C C . ALA A 1 75 ? 11.701 -4.463 -11.165 1.00 90.44 75 ALA A C 1
ATOM 595 O O . ALA A 1 75 ? 11.317 -4.659 -12.319 1.00 90.44 75 ALA A O 1
ATOM 596 N N . TRP A 1 76 ? 12.230 -5.428 -10.409 1.00 88.75 76 TRP A N 1
ATOM 597 C CA . TRP A 1 76 ? 12.436 -6.790 -10.888 1.00 88.75 76 TRP A CA 1
ATOM 598 C C . TRP A 1 76 ? 11.116 -7.470 -11.272 1.00 88.75 76 TRP A C 1
ATOM 600 O O . TRP A 1 76 ? 10.978 -7.980 -12.386 1.00 88.75 76 TRP A O 1
ATOM 610 N N . ALA A 1 77 ? 10.102 -7.394 -10.406 1.00 92.12 77 ALA A N 1
ATOM 611 C CA . ALA A 1 77 ? 8.784 -7.956 -10.681 1.00 92.12 77 ALA A CA 1
ATOM 612 C C . ALA A 1 77 ? 8.137 -7.346 -11.934 1.00 92.12 77 ALA A C 1
ATOM 614 O O . ALA A 1 77 ? 7.577 -8.074 -12.756 1.00 92.12 77 ALA A O 1
ATOM 615 N N . PHE A 1 78 ? 8.252 -6.027 -12.112 1.00 93.56 78 PHE A N 1
ATOM 616 C CA . PHE A 1 78 ? 7.778 -5.332 -13.308 1.00 93.56 78 PHE A CA 1
ATOM 617 C C . PHE A 1 78 ? 8.455 -5.845 -14.582 1.00 93.56 78 PHE A C 1
ATOM 619 O O . PHE A 1 78 ? 7.768 -6.191 -15.541 1.00 93.56 78 PHE A O 1
ATOM 626 N N . LEU A 1 79 ? 9.782 -5.960 -14.595 1.00 90.56 79 LEU A N 1
ATOM 627 C CA . LEU A 1 79 ? 10.521 -6.409 -15.780 1.00 90.56 79 LEU A CA 1
ATOM 628 C C . LEU A 1 79 ? 10.229 -7.866 -16.118 1.00 90.56 79 LEU A C 1
ATOM 630 O O . LEU A 1 79 ? 9.981 -8.181 -17.281 1.00 90.56 79 LEU A O 1
ATOM 634 N N . ARG A 1 80 ? 10.137 -8.730 -15.103 1.00 90.06 80 ARG A N 1
ATOM 635 C CA . ARG A 1 80 ? 9.670 -10.111 -15.273 1.00 90.06 80 ARG A CA 1
ATOM 636 C C . ARG A 1 80 ? 8.284 -10.162 -15.922 1.00 90.06 80 ARG A C 1
ATOM 638 O O . ARG A 1 80 ? 8.016 -11.023 -16.756 1.00 90.06 80 ARG A O 1
ATOM 645 N N . GLY A 1 81 ? 7.411 -9.215 -15.580 1.00 92.44 81 GLY A N 1
ATOM 646 C CA . GLY A 1 81 ? 6.124 -9.027 -16.242 1.00 92.44 81 GLY A CA 1
ATOM 647 C C . GLY A 1 81 ? 6.259 -8.628 -17.713 1.00 92.44 81 GLY A C 1
ATOM 648 O O . GLY A 1 81 ? 5.605 -9.233 -18.559 1.00 92.44 81 GLY A O 1
ATOM 649 N N . CYS A 1 82 ? 7.095 -7.631 -18.024 1.00 92.50 82 CYS A N 1
ATOM 650 C CA . CYS A 1 82 ? 7.267 -7.100 -19.381 1.00 92.50 82 CYS A CA 1
ATOM 651 C C . CYS A 1 82 ? 7.797 -8.138 -20.377 1.00 92.50 82 CYS A C 1
ATOM 653 O O . CYS A 1 82 ? 7.246 -8.266 -21.465 1.00 92.50 82 CYS A O 1
ATOM 655 N N . PHE A 1 83 ? 8.840 -8.879 -20.003 1.00 90.12 83 PHE A N 1
ATOM 656 C CA . PHE A 1 83 ? 9.499 -9.837 -20.899 1.00 90.12 83 PHE A CA 1
ATOM 657 C C . PHE A 1 83 ? 8.971 -11.272 -20.785 1.00 90.12 83 PHE A C 1
ATOM 659 O O . PHE A 1 83 ? 9.318 -12.133 -21.598 1.00 90.12 83 PHE A O 1
ATOM 666 N N . GLY A 1 84 ? 8.157 -11.544 -19.764 1.00 85.19 84 GLY A N 1
ATOM 667 C CA . GLY A 1 84 ? 7.618 -12.864 -19.473 1.00 85.19 84 GLY A CA 1
ATOM 668 C C . GLY A 1 84 ? 8.605 -13.817 -18.775 1.00 85.19 84 GLY A C 1
ATOM 669 O O . GLY A 1 84 ? 9.811 -13.572 -18.718 1.00 85.19 84 GLY A O 1
ATOM 670 N N . PRO A 1 85 ? 8.094 -14.946 -18.249 1.00 74.25 85 PRO A N 1
ATOM 671 C CA . PRO A 1 85 ? 8.870 -15.882 -17.428 1.00 74.25 85 PRO A CA 1
ATOM 672 C C . PRO A 1 85 ? 9.946 -16.653 -18.210 1.00 74.25 85 PRO A C 1
ATOM 674 O O . PRO A 1 85 ? 10.945 -17.069 -17.637 1.00 74.25 85 PRO A O 1
ATOM 677 N N . ALA A 1 86 ? 9.794 -16.820 -19.528 1.00 73.25 86 ALA A N 1
ATOM 678 C CA . ALA A 1 86 ? 10.738 -17.589 -20.347 1.00 73.25 86 ALA A CA 1
ATOM 679 C C . ALA A 1 86 ? 12.144 -16.963 -20.429 1.00 73.25 86 ALA A C 1
ATOM 681 O O . ALA A 1 86 ? 13.112 -17.650 -20.746 1.00 73.25 86 ALA A O 1
ATOM 682 N N . ASN A 1 87 ? 12.269 -15.667 -20.139 1.00 71.12 87 ASN A N 1
ATOM 683 C CA . ASN A 1 87 ? 13.541 -14.960 -20.208 1.00 71.12 87 ASN A CA 1
ATOM 684 C C . ASN A 1 87 ? 14.199 -14.771 -18.819 1.00 71.12 87 ASN A C 1
ATOM 686 O O . ASN A 1 87 ? 15.308 -14.248 -18.753 1.00 71.12 87 ASN A O 1
ATOM 690 N N . GLU A 1 88 ? 13.549 -15.195 -17.723 1.00 65.38 88 GLU A N 1
ATOM 691 C CA . GLU A 1 88 ? 13.915 -14.915 -16.316 1.00 65.38 88 GLU A CA 1
ATOM 692 C C . GLU A 1 88 ? 15.410 -15.115 -15.955 1.00 65.38 88 GLU A C 1
ATOM 694 O O . GLU A 1 88 ? 15.984 -14.215 -15.338 1.00 65.38 88 GLU A O 1
ATOM 699 N N . PRO A 1 89 ? 16.101 -16.186 -16.404 1.00 57.97 89 PRO A N 1
ATOM 700 C CA . PRO A 1 89 ? 17.519 -16.411 -16.094 1.00 57.97 89 PRO A CA 1
ATOM 701 C C . PRO A 1 89 ? 18.483 -15.374 -16.693 1.00 57.97 89 PRO A C 1
ATOM 703 O O . PRO A 1 89 ? 19.639 -15.309 -16.288 1.00 57.97 89 PRO A O 1
ATOM 706 N N . LYS A 1 90 ? 18.039 -14.581 -17.680 1.00 58.94 90 LYS A N 1
ATOM 707 C CA . LYS A 1 90 ? 18.883 -13.618 -18.409 1.00 58.94 90 LYS A CA 1
ATOM 708 C C . LYS A 1 90 ? 18.901 -12.225 -17.766 1.00 58.94 90 LYS A C 1
ATOM 710 O O . LYS A 1 90 ? 19.751 -11.412 -18.119 1.00 58.94 90 LYS A O 1
ATOM 715 N N . PHE A 1 91 ? 17.985 -11.935 -16.836 1.00 64.94 91 PHE A N 1
ATOM 716 C CA . PHE A 1 91 ? 17.801 -10.608 -16.233 1.00 64.94 91 PHE A CA 1
ATOM 717 C C . PHE A 1 91 ? 18.543 -10.488 -14.893 1.00 64.94 91 PHE A C 1
ATOM 719 O O . PHE A 1 91 ? 17.930 -10.528 -13.825 1.00 64.94 91 PHE A O 1
ATOM 726 N N . HIS A 1 92 ? 19.864 -10.316 -14.913 1.00 63.53 92 HIS A N 1
ATOM 727 C CA . HIS A 1 92 ? 20.578 -9.826 -13.729 1.00 63.53 92 HIS A CA 1
ATOM 728 C C . HIS A 1 92 ? 20.685 -8.306 -13.793 1.00 63.53 92 HIS A C 1
ATOM 730 O O . HIS A 1 92 ? 21.525 -7.744 -14.488 1.00 63.53 92 HIS A O 1
ATOM 736 N N . LEU A 1 93 ? 19.776 -7.635 -13.088 1.00 64.62 93 LEU A N 1
ATOM 737 C CA . LEU A 1 93 ? 19.752 -6.181 -13.008 1.00 64.62 93 LEU A CA 1
ATOM 738 C C . LEU A 1 93 ? 20.836 -5.687 -12.059 1.00 64.62 93 LEU A C 1
ATOM 740 O O . LEU A 1 93 ? 21.137 -6.314 -11.044 1.00 64.62 93 LEU A O 1
ATOM 744 N N . GLN A 1 94 ? 21.397 -4.526 -12.380 1.00 65.94 94 GLN A N 1
ATOM 745 C CA . GLN A 1 94 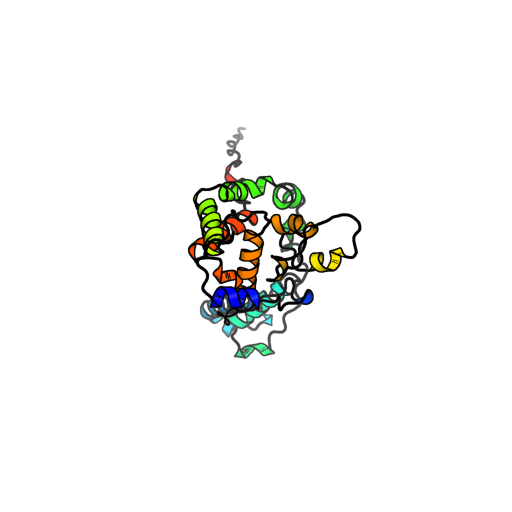? 22.260 -3.824 -11.444 1.00 65.94 94 GLN A CA 1
ATOM 746 C C . GLN A 1 94 ? 21.443 -3.411 -10.219 1.00 65.94 94 GLN A C 1
ATOM 748 O O . GLN A 1 94 ? 20.306 -2.948 -10.348 1.00 65.94 94 GLN A O 1
ATOM 753 N N . ARG A 1 95 ? 22.044 -3.567 -9.037 1.00 67.44 95 ARG A N 1
ATOM 754 C CA . ARG A 1 95 ? 21.442 -3.136 -7.777 1.00 67.44 95 ARG A CA 1
ATOM 755 C C . ARG A 1 95 ? 21.079 -1.653 -7.860 1.00 67.44 95 ARG A C 1
ATOM 757 O O . ARG A 1 95 ? 21.828 -0.863 -8.442 1.00 67.44 95 ARG A O 1
ATOM 764 N N . GLY A 1 96 ? 19.944 -1.280 -7.270 1.00 66.12 96 GLY A N 1
ATOM 765 C CA . GLY A 1 96 ? 19.489 0.109 -7.252 1.00 66.12 96 GLY A CA 1
ATOM 766 C C . GLY A 1 96 ? 20.575 1.051 -6.727 1.00 66.12 96 GLY A C 1
ATOM 767 O O . GLY A 1 96 ? 21.244 0.753 -5.737 1.00 66.12 96 GLY A O 1
ATOM 768 N N . VAL A 1 97 ? 20.749 2.196 -7.384 1.00 67.38 97 VAL A N 1
ATOM 769 C CA . VAL A 1 97 ? 21.716 3.223 -6.979 1.00 67.38 97 VAL A CA 1
ATOM 770 C C . VAL A 1 97 ? 20.988 4.280 -6.156 1.00 67.38 97 VAL A C 1
ATOM 772 O O . VAL A 1 97 ? 19.818 4.591 -6.398 1.00 67.38 97 VAL A O 1
ATOM 775 N N . GLU A 1 98 ? 21.668 4.855 -5.167 1.00 65.19 98 GLU A N 1
ATOM 776 C CA . GLU A 1 98 ? 21.164 6.045 -4.487 1.00 65.19 98 GLU A CA 1
ATOM 777 C C . GLU A 1 98 ? 21.232 7.247 -5.444 1.00 65.19 98 GLU A C 1
ATOM 779 O O . GLU A 1 98 ? 22.214 7.978 -5.510 1.00 65.19 98 GLU A O 1
ATOM 784 N N . ASP A 1 99 ? 20.186 7.406 -6.257 1.00 65.62 99 ASP A N 1
ATOM 785 C CA . ASP A 1 99 ? 20.074 8.486 -7.235 1.00 65.62 99 ASP A CA 1
ATOM 786 C C . ASP A 1 99 ? 19.420 9.719 -6.592 1.00 65.62 99 ASP A C 1
ATOM 788 O O . ASP A 1 99 ? 18.252 9.702 -6.180 1.00 65.62 99 ASP A O 1
ATOM 792 N N . SER A 1 100 ? 20.172 10.820 -6.537 1.00 61.88 100 SER A N 1
ATOM 793 C CA . SER A 1 100 ? 19.719 12.109 -6.007 1.00 61.88 100 SER A CA 1
ATOM 794 C C . SER A 1 100 ? 18.480 12.658 -6.724 1.00 61.88 100 SER A C 1
ATOM 796 O O . SER A 1 100 ? 17.724 13.418 -6.113 1.00 61.88 100 SER A O 1
ATOM 798 N N . LYS A 1 101 ? 18.225 12.239 -7.973 1.00 70.44 101 LYS A N 1
ATOM 799 C CA . LYS A 1 101 ? 17.027 12.589 -8.752 1.00 70.44 101 LYS A CA 1
ATOM 800 C C . LYS A 1 101 ? 15.780 11.870 -8.242 1.00 70.44 101 LYS A C 1
ATOM 802 O O . LYS A 1 101 ? 14.708 12.470 -8.204 1.00 70.44 101 LYS A O 1
ATOM 807 N N . ILE A 1 102 ? 15.910 10.617 -7.801 1.00 75.50 102 ILE A N 1
ATOM 808 C CA . ILE A 1 102 ? 14.798 9.858 -7.205 1.00 75.50 102 ILE A CA 1
ATOM 809 C C . ILE A 1 102 ? 14.511 10.376 -5.785 1.00 75.50 102 ILE A C 1
ATOM 811 O O . ILE A 1 102 ? 13.357 10.470 -5.365 1.00 75.50 102 ILE A O 1
ATOM 815 N N . TRP A 1 103 ? 15.552 10.799 -5.066 1.00 71.75 103 TRP A N 1
ATOM 816 C CA . TRP A 1 103 ? 15.461 11.327 -3.702 1.00 71.75 103 TRP A CA 1
ATOM 817 C C . TRP A 1 103 ? 15.346 12.854 -3.611 1.00 71.75 103 TRP A C 1
ATOM 819 O O . TRP A 1 103 ? 15.579 13.418 -2.538 1.00 71.75 103 TRP A O 1
ATOM 829 N N . TRP A 1 104 ? 14.932 13.544 -4.678 1.00 79.88 104 TRP A N 1
ATOM 830 C CA . TRP A 1 104 ? 14.837 15.010 -4.681 1.00 79.88 104 TRP A CA 1
ATOM 831 C C . TRP A 1 104 ? 14.097 15.611 -3.464 1.00 79.88 104 TRP A C 1
ATOM 833 O O . TRP A 1 104 ? 14.555 16.646 -2.974 1.00 79.88 104 TRP A O 1
ATOM 843 N N . PRO A 1 105 ? 13.034 14.994 -2.884 1.00 77.44 105 PRO A N 1
ATOM 844 C CA . PRO A 1 105 ? 12.368 15.578 -1.723 1.00 77.44 105 PRO A CA 1
ATOM 845 C C . PRO A 1 105 ? 13.260 15.590 -0.476 1.00 77.44 105 PRO A C 1
ATOM 847 O O . PRO A 1 105 ? 13.128 16.482 0.359 1.00 77.44 105 PRO A O 1
ATOM 850 N N . ARG A 1 106 ? 14.187 14.629 -0.332 1.00 76.38 106 ARG A N 1
ATOM 851 C CA . ARG A 1 106 ? 15.183 14.624 0.756 1.00 76.38 106 ARG A CA 1
ATOM 852 C C . ARG A 1 106 ? 16.208 15.737 0.585 1.00 76.38 106 ARG A C 1
ATOM 854 O O . ARG A 1 106 ? 16.559 16.386 1.562 1.00 76.38 106 ARG A O 1
ATOM 861 N N . ASN A 1 107 ? 16.605 15.991 -0.657 1.00 82.38 107 ASN A N 1
ATOM 862 C CA . ASN A 1 107 ? 17.641 16.964 -1.001 1.00 82.38 107 ASN A CA 1
ATOM 863 C C . ASN A 1 107 ? 17.103 18.392 -1.180 1.00 82.38 107 ASN A C 1
ATOM 865 O O . ASN A 1 107 ? 17.862 19.294 -1.520 1.00 82.38 107 ASN A O 1
ATOM 869 N N . CYS A 1 108 ? 15.804 18.619 -0.966 1.00 85.44 108 CYS A N 1
ATOM 870 C CA . CYS A 1 108 ? 15.173 19.926 -1.097 1.00 85.44 108 CYS A CA 1
ATOM 871 C C . CYS A 1 108 ? 14.850 20.508 0.293 1.00 85.44 108 CYS A C 1
ATOM 873 O O . CYS A 1 108 ? 13.847 20.110 0.897 1.00 85.44 108 CYS A O 1
ATOM 875 N N . PRO A 1 109 ? 15.626 21.491 0.799 1.00 89.12 109 PRO A N 1
ATOM 876 C CA . PRO A 1 109 ? 15.384 22.092 2.115 1.00 89.12 109 PRO A CA 1
ATOM 877 C C . PRO A 1 109 ? 13.977 22.672 2.241 1.00 89.12 109 PRO A C 1
ATOM 879 O O . PRO A 1 109 ? 13.305 22.489 3.252 1.00 89.12 109 PRO A O 1
ATOM 882 N N . ARG A 1 110 ? 13.494 23.302 1.167 1.00 89.69 110 ARG A N 1
ATOM 883 C CA . ARG A 1 110 ? 12.152 23.875 1.104 1.00 89.69 110 ARG A CA 1
ATOM 884 C C . ARG A 1 110 ? 11.059 22.816 1.238 1.00 89.69 110 ARG A C 1
ATOM 886 O O . ARG A 1 110 ? 10.078 23.037 1.935 1.00 89.69 110 ARG A O 1
ATOM 893 N N . TYR A 1 111 ? 11.226 21.652 0.613 1.00 86.00 111 TYR A N 1
ATOM 894 C CA . TYR A 1 111 ? 10.298 20.537 0.799 1.00 86.00 111 TYR A CA 1
ATOM 895 C C . TYR A 1 111 ? 10.315 20.047 2.252 1.00 86.00 111 TYR A C 1
ATOM 897 O O . TYR A 1 111 ? 9.259 19.819 2.847 1.00 86.00 111 TYR A O 1
ATOM 905 N N . GLN A 1 112 ? 11.505 19.920 2.845 1.00 83.50 112 GLN A N 1
ATOM 906 C CA . GLN A 1 112 ? 11.651 19.468 4.229 1.00 83.50 112 GLN A CA 1
ATOM 907 C C . GLN A 1 112 ? 10.952 20.396 5.226 1.00 83.50 112 GLN A C 1
ATOM 909 O O . GLN A 1 112 ? 10.281 19.911 6.140 1.00 83.50 112 GLN A O 1
ATOM 914 N N . THR A 1 113 ? 11.059 21.710 5.031 1.00 83.19 113 THR A N 1
ATOM 915 C CA . THR A 1 113 ? 10.481 22.711 5.934 1.00 83.19 113 THR A CA 1
ATOM 916 C C . THR A 1 113 ? 9.012 22.999 5.634 1.00 83.19 113 THR A C 1
ATOM 918 O O . THR A 1 113 ? 8.185 22.982 6.543 1.00 83.19 113 THR A O 1
ATOM 921 N N . GLU A 1 114 ? 8.650 23.234 4.371 1.00 85.88 114 GLU A N 1
ATOM 922 C CA . GLU A 1 114 ? 7.307 23.693 3.999 1.00 85.88 114 GLU A CA 1
ATOM 923 C C . GLU A 1 114 ? 6.294 22.558 3.843 1.00 85.88 114 GLU A C 1
ATOM 925 O O . GLU A 1 114 ? 5.090 22.820 3.953 1.00 85.88 114 GLU A O 1
ATOM 930 N N . ILE A 1 115 ? 6.752 21.325 3.592 1.00 83.25 115 ILE A N 1
ATOM 931 C CA . ILE A 1 115 ? 5.885 20.175 3.304 1.00 83.25 115 ILE A CA 1
ATOM 932 C C . ILE A 1 115 ? 6.041 19.070 4.349 1.00 83.25 115 ILE A C 1
ATOM 934 O O . ILE A 1 115 ? 5.073 18.768 5.047 1.00 83.25 115 ILE A O 1
ATOM 938 N N . ASN A 1 116 ? 7.236 18.483 4.470 1.00 72.19 116 ASN A N 1
ATOM 939 C CA . ASN A 1 116 ? 7.462 17.286 5.286 1.00 72.19 116 ASN A CA 1
ATOM 940 C C . ASN A 1 116 ? 7.275 17.563 6.787 1.00 72.19 116 ASN A C 1
ATOM 942 O O . ASN A 1 116 ? 6.520 16.872 7.464 1.00 72.19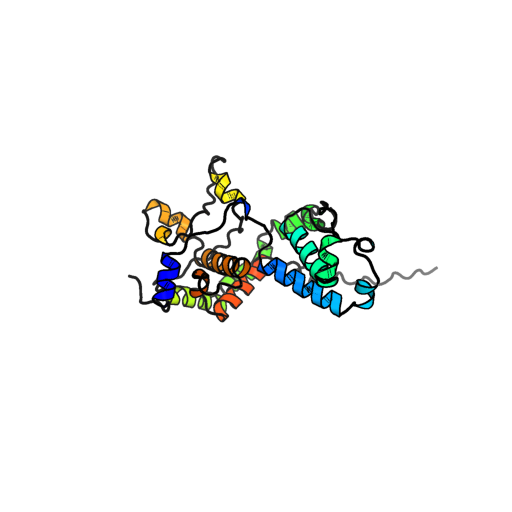 116 ASN A O 1
ATOM 946 N N . SER A 1 117 ? 7.918 18.618 7.293 1.00 73.44 117 SER A N 1
ATOM 947 C CA . SER A 1 117 ? 7.854 19.004 8.711 1.00 73.44 117 SER A CA 1
ATOM 948 C C . SER A 1 117 ? 6.676 19.927 9.038 1.00 73.44 117 SER A C 1
ATOM 950 O O . SER A 1 117 ? 6.502 20.321 10.189 1.00 73.44 117 SER A O 1
ATOM 952 N N . ASN A 1 118 ? 5.862 20.299 8.045 1.00 77.62 118 ASN A N 1
ATOM 953 C CA . ASN A 1 118 ? 4.798 21.280 8.217 1.00 77.62 118 ASN A CA 1
ATOM 954 C C . ASN A 1 118 ? 3.458 20.605 8.559 1.00 77.62 118 ASN A C 1
ATOM 956 O O . ASN A 1 118 ? 2.793 20.097 7.656 1.00 77.62 118 ASN A O 1
ATOM 960 N N . PRO A 1 119 ? 2.963 20.674 9.809 1.00 76.88 119 PRO A N 1
ATOM 961 C CA . PRO A 1 119 ? 1.695 20.046 10.185 1.00 76.88 119 PRO A CA 1
ATOM 962 C C . PRO A 1 119 ? 0.481 20.638 9.452 1.00 76.88 119 PRO A C 1
ATOM 964 O O . PRO A 1 119 ? -0.564 19.989 9.371 1.00 76.88 119 PRO A O 1
ATOM 967 N N . ALA A 1 120 ? 0.595 21.839 8.871 1.00 81.81 120 ALA A N 1
ATOM 968 C CA . ALA A 1 120 ? -0.478 22.436 8.082 1.00 81.81 120 ALA A CA 1
ATOM 969 C C . ALA A 1 120 ? -0.783 21.653 6.791 1.00 81.81 120 ALA A C 1
ATOM 971 O O . ALA A 1 120 ? -1.875 21.814 6.243 1.00 81.81 120 ALA A O 1
ATOM 972 N N . THR A 1 121 ? 0.132 20.802 6.308 1.00 78.81 121 THR A N 1
ATOM 973 C CA . THR A 1 121 ? -0.141 19.881 5.186 1.00 78.81 121 THR A CA 1
ATOM 974 C C . THR A 1 121 ? -1.116 18.770 5.573 1.00 78.81 121 THR A C 1
ATOM 976 O O . THR A 1 121 ? -1.800 18.214 4.727 1.00 78.81 121 THR A O 1
ATOM 979 N N . LEU A 1 122 ? -1.294 18.505 6.867 1.00 76.19 122 LEU A N 1
ATOM 980 C CA . LEU A 1 122 ? -2.219 17.488 7.370 1.00 76.19 122 LEU A CA 1
ATOM 981 C C . LEU A 1 122 ? -3.608 18.062 7.686 1.00 76.19 122 LEU A C 1
ATOM 983 O O . LEU A 1 122 ? -4.459 17.367 8.244 1.00 76.19 122 LEU A O 1
ATOM 987 N N . ARG A 1 123 ? -3.868 19.330 7.334 1.00 83.69 123 ARG A N 1
ATOM 988 C CA . ARG A 1 123 ? -5.128 20.022 7.644 1.00 8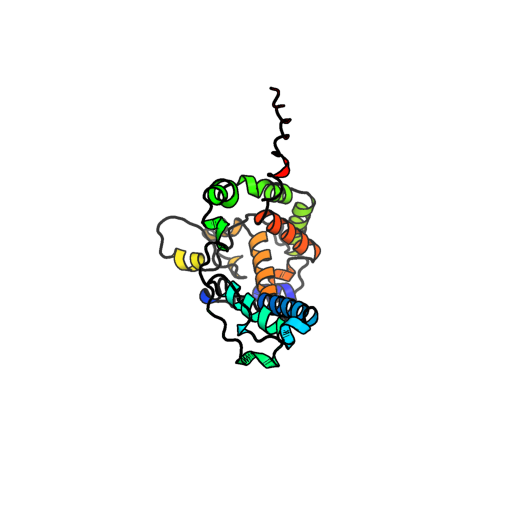3.69 123 ARG A CA 1
ATOM 989 C C . ARG A 1 123 ? -6.345 19.304 7.068 1.00 83.69 123 ARG A C 1
ATOM 991 O O . ARG A 1 123 ? -7.336 19.150 7.779 1.00 83.69 123 ARG A O 1
ATOM 998 N N . GLU A 1 124 ? -6.285 18.861 5.814 1.00 83.56 124 GLU A N 1
ATOM 999 C CA . GLU A 1 124 ? -7.415 18.171 5.177 1.00 83.56 124 GLU A CA 1
ATOM 1000 C C . GLU A 1 124 ? -7.661 16.793 5.797 1.00 83.56 124 GLU A C 1
ATOM 1002 O O . GLU A 1 124 ? -8.812 16.435 6.044 1.00 83.56 124 GLU A O 1
ATOM 1007 N N . ARG A 1 125 ? -6.604 16.073 6.198 1.00 83.19 125 ARG A N 1
ATOM 1008 C CA . ARG A 1 125 ? -6.739 14.846 7.000 1.00 83.19 125 ARG A CA 1
ATOM 1009 C C . ARG A 1 125 ? -7.464 15.118 8.314 1.00 83.19 125 ARG A C 1
ATOM 1011 O O . ARG A 1 125 ? -8.394 14.392 8.666 1.00 83.19 125 ARG A O 1
ATOM 1018 N N . SER A 1 126 ? -7.054 16.165 9.030 1.00 83.25 126 SER A N 1
ATOM 1019 C CA . SER A 1 126 ? -7.677 16.561 10.295 1.00 83.25 126 SER A CA 1
ATOM 1020 C C . SER A 1 126 ? -9.147 16.931 10.097 1.00 83.25 126 SER A C 1
ATOM 1022 O O . SER A 1 126 ? -9.999 16.454 10.839 1.00 83.25 126 SER A O 1
ATOM 1024 N N . LYS A 1 127 ? -9.487 17.699 9.055 1.00 86.75 127 LYS A N 1
ATOM 1025 C CA . LYS A 1 127 ? -10.886 17.999 8.710 1.00 86.75 127 LYS A CA 1
ATOM 1026 C C . LYS A 1 127 ? -11.679 16.734 8.388 1.00 86.75 127 LYS A C 1
ATOM 1028 O O . LYS A 1 127 ? -12.782 16.559 8.903 1.00 86.75 127 LYS A O 1
ATOM 1033 N N . PHE A 1 128 ? -11.116 15.835 7.582 1.00 88.00 128 PHE A N 1
ATOM 1034 C CA . PHE A 1 128 ? -11.775 14.588 7.205 1.00 88.00 128 PHE A CA 1
ATOM 1035 C C . PHE A 1 128 ? -12.038 13.691 8.419 1.00 88.00 128 PHE A C 1
ATOM 1037 O O . PHE A 1 128 ? -13.110 13.102 8.519 1.00 88.00 128 PHE A O 1
ATOM 1044 N N . GLN A 1 129 ? -11.126 13.665 9.395 1.00 84.88 129 GLN A N 1
ATOM 1045 C CA . GLN A 1 129 ? -11.320 12.964 10.668 1.00 84.88 129 GLN A CA 1
ATOM 1046 C C . GLN A 1 129 ? -12.578 13.424 11.428 1.00 84.88 129 GLN A C 1
ATOM 1048 O O . GLN A 1 129 ? -13.241 12.606 12.071 1.00 84.88 129 GLN A O 1
ATOM 1053 N N . PHE A 1 130 ? -12.930 14.709 11.349 1.00 87.31 130 PHE A N 1
ATOM 1054 C CA . PHE A 1 130 ? -14.135 15.255 11.983 1.00 87.31 130 PHE A CA 1
ATOM 1055 C C . PHE A 1 130 ? -15.374 15.225 11.078 1.00 87.31 130 PHE A C 1
ATOM 1057 O O . PHE A 1 130 ? -16.486 15.452 11.561 1.00 87.31 130 PHE A O 1
ATOM 1064 N N . HIS A 1 131 ? -15.217 14.892 9.795 1.00 91.56 131 HIS A N 1
ATOM 1065 C CA . HIS A 1 131 ? -16.319 14.821 8.842 1.00 91.56 131 HIS A CA 1
ATOM 1066 C C . HIS A 1 131 ? -17.355 13.754 9.260 1.00 91.56 131 HIS A C 1
ATOM 1068 O O . HIS A 1 131 ? -16.968 12.657 9.689 1.00 91.56 131 HIS A O 1
ATOM 1074 N N . PRO A 1 132 ? -18.675 14.002 9.100 1.00 94.31 132 PRO A N 1
ATOM 1075 C CA . PRO A 1 132 ? -19.721 13.062 9.513 1.00 94.31 132 PRO A CA 1
ATOM 1076 C C . PRO A 1 132 ? -19.537 11.645 8.962 1.00 94.31 132 PRO A C 1
ATOM 1078 O O . PRO A 1 132 ? -19.743 10.672 9.683 1.00 94.31 132 PRO A O 1
ATOM 1081 N N . ALA A 1 133 ? -19.087 11.515 7.710 1.00 91.38 133 ALA A N 1
ATOM 1082 C CA . ALA A 1 133 ? -18.832 10.213 7.091 1.00 91.38 133 ALA A CA 1
ATOM 1083 C C . ALA A 1 133 ? -17.746 9.399 7.828 1.00 91.38 133 ALA A C 1
ATOM 1085 O O . ALA A 1 133 ? -17.912 8.199 8.057 1.00 91.38 133 ALA A O 1
ATOM 1086 N N . PHE A 1 134 ? -16.658 10.044 8.260 1.00 91.62 134 PHE A N 1
ATOM 1087 C CA . PHE A 1 134 ? -15.585 9.363 8.985 1.00 91.62 134 PHE A CA 1
ATOM 1088 C C . PHE A 1 134 ? -15.974 9.083 10.441 1.00 91.62 134 PHE A C 1
ATOM 1090 O O . PHE A 1 134 ? -15.721 8.000 10.965 1.00 91.62 134 PHE A O 1
ATOM 1097 N N . ARG A 1 135 ? -16.702 10.006 11.084 1.00 92.75 135 ARG A N 1
ATOM 1098 C CA . ARG A 1 135 ? -17.278 9.772 12.420 1.00 92.75 135 ARG A CA 1
ATOM 1099 C C . ARG A 1 135 ? -18.221 8.567 12.436 1.00 92.75 135 ARG A C 1
ATOM 1101 O O . ARG A 1 135 ? -18.178 7.782 13.382 1.00 92.75 135 ARG A O 1
ATOM 1108 N N . ARG A 1 136 ? -19.042 8.400 11.389 1.00 94.38 136 ARG A N 1
ATOM 1109 C CA . ARG A 1 136 ? -19.898 7.215 11.203 1.00 94.38 136 ARG A CA 1
ATOM 1110 C C . ARG A 1 136 ? -19.064 5.947 11.068 1.00 94.38 136 ARG A C 1
ATOM 1112 O O . ARG A 1 136 ? -19.364 4.990 11.766 1.00 94.38 136 ARG A O 1
ATOM 1119 N N . THR A 1 137 ? -17.995 5.975 10.271 1.00 94.00 137 THR A N 1
ATOM 1120 C CA . THR A 1 137 ? -17.042 4.854 10.140 1.00 94.00 137 THR A CA 1
ATOM 1121 C C . THR A 1 137 ? -16.509 4.431 11.510 1.00 94.00 137 THR A C 1
ATOM 1123 O O . THR A 1 137 ? -16.670 3.286 11.917 1.00 94.00 137 THR A O 1
ATOM 1126 N N . ARG A 1 138 ? -15.987 5.385 12.293 1.00 92.50 138 ARG A N 1
ATOM 1127 C CA . ARG A 1 138 ? -15.474 5.123 13.646 1.00 92.50 138 ARG A CA 1
ATOM 1128 C C . ARG A 1 138 ? -16.530 4.512 14.567 1.00 92.50 138 ARG A C 1
ATOM 1130 O O . ARG A 1 138 ? -16.234 3.567 15.286 1.00 92.50 138 ARG A O 1
ATOM 1137 N N . LYS A 1 139 ? -17.763 5.028 14.527 1.00 92.88 139 LYS A N 1
ATOM 1138 C CA . LYS A 1 139 ? -18.885 4.498 15.317 1.00 92.88 139 LYS A CA 1
ATOM 1139 C C . LYS A 1 139 ? -19.268 3.079 14.883 1.00 92.88 139 LYS A C 1
ATOM 1141 O O . LYS A 1 139 ? -19.459 2.232 15.749 1.00 92.88 139 LYS A O 1
ATOM 1146 N N . ARG A 1 140 ? -19.360 2.811 13.575 1.00 93.06 140 ARG A N 1
ATOM 1147 C CA . ARG A 1 140 ? -19.693 1.483 13.035 1.00 93.06 140 ARG A CA 1
ATOM 1148 C C . ARG A 1 140 ? -18.664 0.439 13.445 1.00 93.06 140 ARG A C 1
ATOM 1150 O O . ARG A 1 140 ? -19.062 -0.601 13.954 1.00 93.06 140 ARG A O 1
ATOM 1157 N N . VAL A 1 141 ? -17.373 0.744 13.304 1.00 92.44 141 VAL A N 1
ATOM 1158 C CA . VAL A 1 141 ? -16.294 -0.173 13.702 1.00 92.44 141 VAL A CA 1
ATOM 1159 C C . VAL A 1 141 ? -16.337 -0.439 15.212 1.00 92.44 141 VAL A C 1
ATOM 1161 O O . VAL A 1 141 ? -16.298 -1.592 15.627 1.00 92.44 141 VAL A O 1
ATOM 1164 N N . SER A 1 142 ? -16.522 0.591 16.050 1.00 89.50 142 SER A N 1
ATOM 1165 C CA . SER A 1 142 ? -16.677 0.404 17.504 1.00 89.50 142 SER A CA 1
ATOM 1166 C C . SER A 1 142 ? -17.859 -0.500 17.872 1.00 89.50 142 SER A C 1
ATOM 1168 O O . SER A 1 142 ? -17.693 -1.416 18.672 1.00 89.50 142 SER A O 1
ATOM 1170 N N . ILE A 1 143 ? -19.032 -0.277 17.267 1.00 89.69 143 ILE A N 1
ATOM 1171 C CA . ILE A 1 143 ? -20.231 -1.097 17.506 1.00 89.69 143 ILE A CA 1
ATOM 1172 C C . ILE A 1 143 ? -20.005 -2.532 17.029 1.00 89.69 143 ILE A C 1
ATOM 1174 O O . ILE A 1 143 ? -20.340 -3.476 17.739 1.00 89.69 143 ILE A O 1
ATOM 1178 N N . ARG A 1 144 ? -19.400 -2.706 15.850 1.00 89.00 144 ARG A N 1
ATOM 1179 C CA . ARG A 1 144 ? -19.107 -4.023 15.278 1.00 89.00 144 ARG A CA 1
ATOM 1180 C C . ARG A 1 144 ? -18.220 -4.854 16.202 1.00 89.00 144 ARG A C 1
ATOM 1182 O O . ARG A 1 144 ? -18.483 -6.038 16.370 1.00 89.00 144 ARG A O 1
ATOM 1189 N N . LEU A 1 145 ? -17.253 -4.221 16.860 1.00 86.19 145 LEU A N 1
ATOM 1190 C CA . LEU A 1 145 ? -16.376 -4.842 17.858 1.00 86.19 145 LEU A CA 1
ATOM 1191 C C . LEU A 1 145 ? -17.030 -5.044 19.236 1.00 86.19 145 LEU A C 1
ATOM 1193 O O . LEU A 1 145 ? -16.383 -5.556 20.144 1.00 86.19 145 LEU A O 1
ATOM 1197 N N . GLY A 1 146 ? -18.280 -4.615 19.432 1.00 83.50 146 GLY A N 1
ATOM 1198 C CA . GLY A 1 146 ? -18.965 -4.710 20.725 1.00 83.50 146 GLY A CA 1
ATOM 1199 C C . GLY A 1 146 ? -18.474 -3.702 21.772 1.00 83.50 146 GLY A C 1
ATOM 1200 O O . GLY A 1 146 ? -18.676 -3.893 22.975 1.00 83.50 146 GLY A O 1
ATOM 1201 N N . LEU A 1 147 ? -17.821 -2.617 21.343 1.00 82.75 147 LEU A N 1
ATOM 1202 C CA . LEU A 1 147 ? -17.282 -1.594 22.235 1.00 82.75 147 LEU A CA 1
ATOM 1203 C C . LEU A 1 147 ? -18.340 -0.535 22.557 1.00 82.75 147 LEU A C 1
ATOM 1205 O O . LEU A 1 147 ? -18.884 0.122 21.671 1.00 82.75 147 LEU A O 1
ATOM 1209 N N . SER A 1 148 ? -18.548 -0.277 23.850 1.00 79.56 148 SER A N 1
ATOM 1210 C CA . SER A 1 148 ? -19.425 0.802 24.331 1.00 79.56 148 SER A CA 1
ATOM 1211 C C . SER A 1 148 ? -18.812 2.203 24.189 1.00 79.56 148 SER A C 1
ATOM 1213 O O . SER A 1 148 ? -19.475 3.205 24.442 1.00 79.56 148 SER A O 1
ATOM 1215 N N . ARG A 1 149 ? -17.530 2.286 23.817 1.00 83.62 149 ARG A N 1
ATOM 1216 C CA . ARG A 1 149 ? -16.780 3.531 23.618 1.00 83.62 149 ARG A CA 1
ATOM 1217 C C . ARG A 1 149 ? -16.359 3.674 22.161 1.00 83.62 149 ARG A C 1
ATOM 1219 O O . ARG A 1 149 ? -16.158 2.684 21.463 1.00 83.62 149 ARG A O 1
ATOM 1226 N N . LEU A 1 150 ? -16.154 4.914 21.724 1.00 84.69 150 LEU A N 1
ATOM 1227 C CA . LEU A 1 150 ? -15.553 5.177 20.419 1.00 84.69 150 LEU A CA 1
ATOM 1228 C C . LEU A 1 150 ? -14.060 4.845 20.449 1.00 84.69 150 LEU A C 1
ATOM 1230 O O . LEU A 1 150 ? -13.361 5.183 21.406 1.00 84.69 150 LEU A O 1
ATOM 1234 N N . LEU A 1 151 ? -13.584 4.222 19.374 1.00 83.69 151 LEU A N 1
ATOM 1235 C CA . LEU A 1 151 ? -12.157 4.012 19.154 1.00 83.69 151 LEU A CA 1
ATOM 1236 C C . LEU A 1 151 ? -11.445 5.356 19.001 1.00 83.69 151 LEU A C 1
ATOM 1238 O O . LEU A 1 151 ? -11.993 6.304 18.424 1.00 83.69 151 LEU A O 1
ATOM 1242 N N . THR A 1 152 ? -10.221 5.441 19.507 1.00 80.38 152 THR A N 1
ATOM 1243 C CA . THR A 1 152 ? -9.398 6.640 19.345 1.00 80.38 152 THR A CA 1
ATOM 1244 C C . THR A 1 152 ? -8.733 6.682 17.973 1.00 80.38 152 THR A C 1
ATOM 1246 O O . THR A 1 152 ? -8.494 5.667 17.318 1.00 80.38 152 THR A O 1
ATOM 1249 N N . LEU A 1 153 ? -8.479 7.907 17.514 1.00 71.56 153 LEU A N 1
ATOM 1250 C CA . LEU A 1 153 ? -7.809 8.198 16.256 1.00 71.56 153 LEU A CA 1
ATOM 1251 C C . LEU A 1 153 ? -6.536 8.966 16.567 1.00 71.56 153 LEU A C 1
ATOM 1253 O O . LEU A 1 153 ? -6.595 10.122 16.989 1.00 71.56 153 LEU A O 1
ATOM 1257 N N . ARG A 1 154 ? -5.397 8.345 16.297 1.00 64.44 154 ARG A N 1
ATOM 1258 C CA . ARG A 1 154 ? -4.119 9.038 16.209 1.00 64.44 154 ARG A CA 1
ATOM 1259 C C . ARG A 1 154 ? -3.368 8.413 15.055 1.00 64.44 154 ARG A C 1
ATOM 1261 O O . ARG A 1 154 ? -3.246 7.193 14.968 1.00 64.44 154 ARG A O 1
ATOM 1268 N N . HIS A 1 155 ? -2.939 9.255 14.125 1.00 51.62 155 HIS A N 1
ATOM 1269 C CA . HIS A 1 155 ? -1.943 8.822 13.168 1.00 51.62 155 HIS A CA 1
ATOM 1270 C C . HIS A 1 155 ? -0.622 8.806 13.910 1.00 51.62 155 HIS A C 1
ATOM 1272 O O . HIS A 1 155 ? -0.176 9.825 14.437 1.00 51.62 155 HIS A O 1
ATOM 1278 N N . LEU A 1 156 ? -0.018 7.639 13.941 1.00 47.94 156 LEU A N 1
ATOM 1279 C CA . LEU A 1 156 ? 1.351 7.477 14.372 1.00 47.94 156 LEU A CA 1
ATOM 1280 C C . LEU A 1 156 ? 2.105 7.115 13.114 1.00 47.94 156 LEU A C 1
ATOM 1282 O O . LEU A 1 156 ? 1.552 6.366 12.304 1.00 47.94 156 LEU A O 1
ATOM 1286 N N . PRO A 1 157 ? 3.264 7.718 12.847 1.00 39.00 157 PRO A N 1
ATOM 1287 C CA . PRO A 1 157 ? 4.067 7.259 11.731 1.00 39.00 157 PRO A CA 1
ATOM 1288 C C . PRO A 1 157 ? 4.238 5.746 11.896 1.00 39.00 157 PRO A C 1
ATOM 1290 O O . PRO A 1 157 ? 4.707 5.300 12.942 1.00 39.00 157 PRO A O 1
ATOM 1293 N N . ILE A 1 158 ? 3.786 4.972 10.903 1.00 37.09 158 ILE A N 1
ATOM 1294 C CA . ILE A 1 158 ? 4.083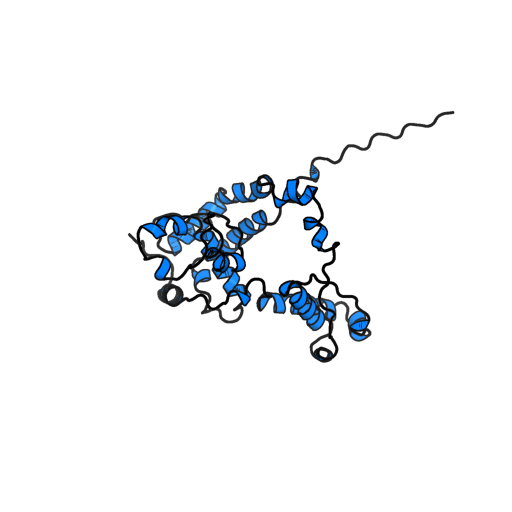 3.544 10.819 1.00 37.09 158 ILE A CA 1
ATOM 1295 C C . ILE A 1 158 ? 5.584 3.481 10.577 1.00 37.09 158 ILE A C 1
ATOM 1297 O O . ILE A 1 158 ? 6.059 3.544 9.445 1.00 37.09 158 ILE A O 1
ATOM 1301 N N . VAL A 1 159 ? 6.337 3.454 11.665 1.00 32.78 159 VAL A N 1
ATOM 1302 C CA . VAL A 1 159 ? 7.704 2.984 11.639 1.00 32.78 159 VAL A CA 1
ATOM 1303 C C . VAL A 1 159 ? 7.556 1.481 11.795 1.00 32.78 159 VAL A C 1
ATOM 1305 O O . VAL A 1 159 ? 7.314 0.980 12.889 1.00 32.78 159 VAL A O 1
ATOM 1308 N N . LEU A 1 160 ? 7.586 0.782 10.660 1.00 32.03 160 LEU A N 1
ATOM 1309 C CA . LEU A 1 160 ? 7.859 -0.652 10.635 1.00 32.03 160 LEU A CA 1
ATOM 1310 C C . LEU A 1 160 ? 9.122 -0.932 11.489 1.00 32.03 160 LEU A C 1
ATOM 1312 O O . LEU A 1 160 ? 9.944 -0.026 11.609 1.00 32.03 160 LEU A O 1
ATOM 1316 N N . PRO A 1 161 ? 9.244 -2.124 12.104 1.00 36.88 161 PRO A N 1
ATOM 1317 C CA . PRO A 1 161 ? 9.830 -2.397 13.427 1.00 36.88 161 PRO A CA 1
ATOM 1318 C C . PRO A 1 161 ? 11.196 -1.825 13.856 1.00 36.88 161 PRO A C 1
ATOM 1320 O O . PRO A 1 161 ? 11.536 -1.990 15.023 1.00 36.88 161 PRO A O 1
ATOM 1323 N N . GLU A 1 162 ? 11.923 -1.075 13.030 1.00 31.38 162 GLU A N 1
ATOM 1324 C CA . GLU A 1 162 ? 13.227 -0.483 13.366 1.00 31.38 162 GLU A CA 1
ATOM 1325 C C . GLU A 1 162 ? 13.212 0.386 14.638 1.00 31.38 162 GLU A C 1
ATOM 1327 O O . GLU A 1 162 ? 14.241 0.556 15.285 1.00 31.38 162 GLU A O 1
ATOM 1332 N N . ARG A 1 163 ? 12.065 0.965 15.033 1.00 35.47 163 ARG A N 1
ATOM 1333 C CA . ARG A 1 163 ? 11.909 1.680 16.324 1.00 35.47 163 ARG A CA 1
ATOM 1334 C C . ARG A 1 163 ? 11.202 0.879 17.420 1.00 35.47 163 ARG A C 1
ATOM 1336 O O . ARG A 1 163 ? 11.230 1.311 18.565 1.00 35.47 163 ARG A O 1
ATOM 1343 N N . CYS A 1 164 ? 10.599 -0.251 17.068 1.00 37.88 164 CYS A N 1
ATOM 1344 C CA . CYS A 1 164 ? 9.945 -1.195 17.979 1.00 37.88 164 CYS A CA 1
ATOM 1345 C C . CYS A 1 164 ? 11.005 -2.040 18.715 1.00 37.88 164 CYS A C 1
ATOM 1347 O O . CYS A 1 164 ? 10.866 -2.309 19.900 1.00 37.88 164 CYS A O 1
ATOM 1349 N N . PHE A 1 165 ? 12.102 -2.386 18.026 1.00 34.06 165 PHE A N 1
ATOM 1350 C CA . PHE A 1 165 ? 13.255 -3.096 18.596 1.00 34.06 165 PHE A CA 1
ATOM 1351 C C . PHE A 1 165 ? 14.313 -2.160 19.204 1.00 34.06 165 PHE A C 1
ATOM 1353 O O . PHE A 1 165 ? 14.913 -2.473 20.228 1.00 34.06 165 PHE A O 1
ATOM 1360 N N . ASN A 1 166 ? 14.528 -0.964 18.641 1.00 32.59 166 ASN A N 1
ATOM 1361 C CA . ASN A 1 166 ? 15.543 -0.029 19.156 1.00 32.59 166 ASN A CA 1
ATOM 1362 C C . ASN A 1 166 ? 15.115 0.781 20.398 1.00 32.59 166 ASN A C 1
ATOM 1364 O O . ASN A 1 166 ? 15.928 1.549 20.929 1.00 32.59 166 ASN A O 1
ATOM 1368 N N . SER A 1 167 ? 13.874 0.647 20.885 1.00 38.78 167 SER A N 1
ATOM 1369 C CA . SER A 1 167 ? 13.415 1.360 22.088 1.00 38.78 167 SER A CA 1
ATOM 1370 C C . SER A 1 167 ? 14.068 0.870 23.381 1.00 38.78 167 SER A C 1
ATOM 1372 O O . SER A 1 167 ? 14.006 1.577 24.381 1.00 38.78 167 SER A O 1
ATOM 1374 N N . GLU A 1 168 ? 14.761 -0.270 23.370 1.00 37.97 168 GLU A N 1
ATOM 1375 C CA . GLU A 1 168 ? 15.552 -0.710 24.525 1.00 37.97 168 GLU A CA 1
ATOM 1376 C C . GLU A 1 168 ? 16.861 0.083 24.706 1.00 37.97 168 GLU A C 1
ATOM 1378 O O . GLU A 1 168 ? 17.445 0.055 25.787 1.00 37.97 168 GLU A O 1
ATOM 1383 N N . LYS A 1 169 ? 17.337 0.834 23.695 1.00 35.88 169 LYS A N 1
ATOM 1384 C CA . LYS A 1 169 ? 18.687 1.442 23.733 1.00 35.88 169 LYS A CA 1
ATOM 1385 C C . LYS A 1 169 ? 18.766 2.968 23.752 1.00 35.88 169 LYS A C 1
ATOM 1387 O O . LYS A 1 169 ? 19.867 3.497 23.908 1.00 35.88 169 LYS A O 1
ATOM 1392 N N . LYS A 1 170 ? 17.663 3.718 23.647 1.00 33.81 170 LYS A N 1
ATOM 1393 C CA . LYS A 1 170 ? 17.712 5.192 23.737 1.00 33.81 170 LYS A CA 1
ATOM 1394 C C . LYS A 1 170 ? 16.952 5.720 24.947 1.00 33.81 170 LYS A C 1
ATOM 1396 O O . LYS A 1 170 ? 15.728 5.777 24.962 1.00 33.81 170 LYS A O 1
ATOM 1401 N N . LYS A 1 171 ? 17.729 6.158 25.942 1.00 36.00 171 LYS A N 1
ATOM 1402 C CA . LYS A 1 171 ? 17.291 6.937 27.105 1.00 36.00 171 LYS A CA 1
ATOM 1403 C C . LYS A 1 171 ? 16.293 8.034 26.685 1.00 36.00 171 LYS A C 1
ATOM 1405 O O . LYS A 1 171 ? 16.661 8.957 25.962 1.00 36.00 171 LYS A O 1
ATOM 1410 N N . GLY A 1 172 ? 15.061 7.953 27.190 1.00 34.25 172 GLY A N 1
ATOM 1411 C CA . GLY A 1 172 ? 14.246 9.134 27.500 1.00 34.25 172 GLY A CA 1
ATOM 1412 C C . GLY A 1 172 ? 13.271 9.678 26.450 1.00 34.25 172 GLY A C 1
ATOM 1413 O O . GLY A 1 172 ? 12.853 10.822 26.592 1.00 34.25 172 GLY A O 1
ATOM 1414 N N . THR A 1 173 ? 12.860 8.933 25.418 1.00 32.97 173 THR A N 1
ATOM 1415 C CA . THR A 1 173 ? 11.711 9.355 24.582 1.00 32.97 173 THR A CA 1
ATOM 1416 C C . THR A 1 173 ? 10.754 8.196 24.320 1.00 32.97 173 THR A C 1
ATOM 1418 O O . THR A 1 173 ? 10.941 7.393 23.410 1.00 32.97 173 THR A O 1
ATOM 1421 N N . GLU A 1 174 ? 9.711 8.116 25.144 1.00 32.28 174 GLU A N 1
ATOM 1422 C CA . GLU A 1 174 ? 8.637 7.129 25.050 1.00 32.28 174 GLU A CA 1
ATOM 1423 C C . GLU A 1 174 ? 7.820 7.318 23.764 1.00 32.28 174 GLU A C 1
ATOM 1425 O O . GLU A 1 174 ? 6.949 8.187 23.660 1.00 32.28 174 GLU A O 1
ATOM 1430 N N . VAL A 1 175 ? 8.068 6.471 22.769 1.00 33.22 175 VAL A N 1
ATOM 1431 C CA . VAL A 1 175 ? 7.168 6.296 21.626 1.00 33.22 175 VAL A CA 1
ATOM 1432 C C . VAL A 1 175 ? 6.752 4.833 21.603 1.00 33.22 175 VAL A C 1
ATOM 1434 O O . VAL A 1 175 ? 7.346 4.011 20.919 1.00 33.22 175 VAL A O 1
ATOM 1437 N N . GLY A 1 176 ? 5.747 4.507 22.416 1.00 33.03 176 GLY A N 1
ATOM 1438 C CA . GLY A 1 176 ? 5.226 3.151 22.547 1.00 33.03 176 GLY A CA 1
ATOM 1439 C C . GLY A 1 176 ? 4.464 2.704 21.303 1.00 33.03 176 GLY A C 1
ATOM 1440 O O . GLY A 1 176 ? 3.306 3.072 21.137 1.00 33.03 176 GLY A O 1
ATOM 1441 N N . TYR A 1 177 ? 5.105 1.886 20.472 1.00 40.00 177 TYR A N 1
ATOM 1442 C CA . TYR A 1 177 ? 4.443 0.886 19.636 1.00 40.00 177 TYR A CA 1
ATOM 1443 C C . TYR A 1 177 ? 5.245 -0.383 19.761 1.00 40.00 177 TYR A C 1
ATOM 1445 O O . TYR A 1 177 ? 6.414 -0.364 19.419 1.00 40.00 177 TYR A O 1
ATOM 1453 N N . CYS A 1 178 ? 4.615 -1.424 20.286 1.00 32.03 178 CYS A N 1
ATOM 1454 C CA . CYS A 1 178 ? 4.909 -2.835 20.085 1.00 32.03 178 CYS A CA 1
ATOM 1455 C C . CYS A 1 178 ? 3.773 -3.588 20.814 1.00 32.03 178 CYS A C 1
ATOM 1457 O O . CYS A 1 178 ? 3.318 -3.138 21.865 1.00 32.03 178 CYS A O 1
ATOM 1459 N N . PHE A 1 179 ? 3.273 -4.675 20.220 1.00 36.31 179 PHE A N 1
ATOM 1460 C CA . PHE A 1 179 ? 2.182 -5.542 20.706 1.00 36.31 179 PHE A CA 1
ATOM 1461 C C . PHE A 1 179 ? 0.744 -5.006 20.578 1.00 36.31 179 PHE A C 1
ATOM 1463 O O . PHE A 1 179 ? 0.145 -4.491 21.520 1.00 36.31 179 PHE A O 1
ATOM 1470 N N . VAL A 1 180 ? 0.124 -5.256 19.421 1.00 38.00 180 VAL A N 1
ATOM 1471 C CA . VAL A 1 180 ? -1.327 -5.497 19.372 1.00 38.00 180 VAL A CA 1
ATOM 1472 C C . VAL A 1 180 ? -1.530 -7.011 19.350 1.00 38.00 180 VAL A C 1
ATOM 1474 O O . VAL A 1 180 ? -1.829 -7.562 18.305 1.00 38.00 180 VAL A O 1
ATOM 1477 N N . THR A 1 181 ? -1.295 -7.714 20.460 1.00 38.91 181 THR A N 1
ATOM 1478 C CA . THR A 1 181 ? -1.756 -9.110 20.585 1.00 38.91 181 THR A CA 1
ATOM 1479 C C . THR A 1 181 ? -3.217 -9.123 21.035 1.00 38.91 181 THR A C 1
ATOM 1481 O O . THR A 1 181 ? -3.715 -8.143 21.596 1.00 38.91 181 THR A O 1
ATOM 1484 N N . SER A 1 182 ? -3.922 -10.227 20.803 1.00 36.25 182 SER A N 1
ATOM 1485 C CA . SER A 1 182 ? -5.271 -10.453 21.332 1.00 36.25 182 SER A CA 1
ATOM 1486 C C . SER A 1 182 ? -5.332 -10.347 22.863 1.00 36.25 182 SER A C 1
ATOM 1488 O O . SER A 1 182 ? -6.268 -9.759 23.408 1.00 36.25 182 SER A O 1
ATOM 1490 N N . ASP A 1 183 ? -4.286 -10.820 23.543 1.00 35.53 183 ASP A N 1
ATOM 1491 C CA . ASP A 1 183 ? -4.131 -10.770 25.002 1.00 35.53 183 ASP A CA 1
ATOM 1492 C C . ASP A 1 183 ? -3.798 -9.368 25.539 1.00 35.53 183 ASP A C 1
ATOM 1494 O O . ASP A 1 183 ? -4.108 -9.042 26.689 1.00 35.53 183 ASP A O 1
ATOM 1498 N N . ALA A 1 184 ? -3.226 -8.490 24.706 1.00 40.22 184 ALA A N 1
ATOM 1499 C CA . ALA A 1 184 ? -2.854 -7.131 25.098 1.00 40.22 184 ALA A CA 1
ATOM 1500 C C . ALA A 1 184 ? -4.072 -6.258 25.450 1.00 40.22 184 ALA A C 1
ATOM 1502 O O . ALA A 1 184 ? -3.931 -5.276 26.172 1.00 40.22 184 ALA A O 1
ATOM 1503 N N . ILE A 1 185 ? -5.282 -6.625 25.020 1.00 43.44 185 ILE A N 1
ATOM 1504 C CA . ILE A 1 185 ? -6.524 -5.918 25.374 1.00 43.44 185 ILE A CA 1
ATOM 1505 C C . ILE A 1 185 ? -6.910 -6.142 26.861 1.00 43.44 185 ILE A C 1
ATOM 1507 O O . ILE A 1 185 ? -7.756 -5.414 27.388 1.00 43.44 185 ILE A O 1
ATOM 1511 N N . LEU A 1 186 ? -6.287 -7.102 27.570 1.00 41.34 186 LEU A N 1
ATOM 1512 C CA . LEU A 1 186 ? -6.759 -7.611 28.871 1.00 41.34 186 LEU A CA 1
ATOM 1513 C C . LEU A 1 186 ? -5.762 -7.534 30.059 1.00 41.34 186 LEU A C 1
ATOM 1515 O O . LEU A 1 186 ? -6.045 -8.115 31.104 1.00 41.34 186 LEU A O 1
ATOM 1519 N N . GLN A 1 187 ? -4.641 -6.803 29.977 1.00 34.03 187 GLN A N 1
ATOM 1520 C CA . GLN A 1 187 ? -3.559 -6.810 31.000 1.00 34.03 187 GLN A CA 1
ATOM 1521 C C . GLN A 1 187 ? -3.316 -5.419 31.700 1.00 34.03 187 GLN A C 1
ATOM 1523 O O . GLN A 1 187 ? -3.962 -4.438 31.324 1.00 34.03 187 GLN A O 1
ATOM 1528 N N . PRO A 1 188 ? -2.501 -5.327 32.791 1.00 32.88 188 PRO A N 1
ATOM 1529 C CA . PRO A 1 188 ? -2.630 -4.420 33.957 1.00 32.88 188 PRO A CA 1
ATOM 1530 C C . PRO A 1 188 ? -2.670 -2.890 33.785 1.00 32.88 188 PRO A C 1
ATOM 1532 O O . PRO A 1 188 ? -2.384 -2.298 32.752 1.00 32.88 188 PRO A O 1
ATOM 1535 N N . ARG A 1 189 ? -3.020 -2.235 34.905 1.00 35.25 189 ARG A N 1
ATOM 1536 C CA . ARG A 1 189 ? -3.477 -0.839 35.069 1.00 35.25 189 ARG A CA 1
ATOM 1537 C C . ARG A 1 189 ? -2.538 0.245 34.525 1.00 35.25 189 ARG A C 1
ATOM 1539 O O . ARG A 1 189 ? -3.068 1.275 34.119 1.00 35.25 189 ARG A O 1
ATOM 1546 N N . GLU A 1 190 ? -1.237 -0.013 34.449 1.00 31.77 190 GLU A N 1
ATOM 1547 C CA . GLU A 1 190 ? -0.206 0.916 33.955 1.00 31.77 190 GLU A CA 1
ATOM 1548 C C . GLU A 1 190 ? -0.082 0.923 32.416 1.00 31.77 190 GLU A C 1
ATOM 1550 O O . GLU A 1 190 ? 0.275 1.938 31.824 1.00 31.77 190 GLU A O 1
ATOM 1555 N N . TRP A 1 191 ? -0.505 -0.147 31.732 1.00 31.56 191 TRP A N 1
ATOM 1556 C CA . TRP A 1 191 ? -0.426 -0.276 30.264 1.00 31.56 191 TRP A CA 1
ATOM 1557 C C . TRP A 1 191 ? -1.625 0.320 29.515 1.00 31.56 191 TRP A C 1
ATOM 1559 O O . TRP A 1 191 ? -1.585 0.529 28.297 1.00 31.56 191 TRP A O 1
ATOM 1569 N N . ARG A 1 192 ? -2.687 0.675 30.249 1.00 34.53 192 ARG A N 1
ATOM 1570 C CA . ARG A 1 192 ? -3.918 1.239 29.683 1.00 34.53 192 ARG A CA 1
ATOM 1571 C C . ARG A 1 192 ? -3.720 2.592 28.995 1.00 34.53 192 ARG A C 1
ATOM 1573 O O . ARG A 1 192 ? -4.560 2.961 28.177 1.00 34.53 192 ARG A O 1
ATOM 1580 N N . ASP A 1 193 ? -2.674 3.355 29.300 1.00 33.06 193 ASP A N 1
ATOM 1581 C CA . ASP A 1 193 ? -2.539 4.740 28.814 1.00 33.06 193 ASP A CA 1
ATOM 1582 C C . ASP A 1 193 ? -1.733 4.876 27.512 1.00 33.06 193 ASP A C 1
ATOM 1584 O O . ASP A 1 193 ? -1.909 5.855 26.773 1.00 33.06 193 ASP A O 1
ATOM 1588 N N . VAL A 1 194 ? -0.933 3.859 27.175 1.00 34.38 194 VAL A N 1
ATOM 1589 C CA . VAL A 1 194 ? -0.199 3.755 25.901 1.00 34.38 194 VAL A CA 1
ATOM 1590 C C . VAL A 1 194 ? -1.095 3.151 24.813 1.00 34.38 194 VAL A C 1
ATOM 1592 O O . VAL A 1 194 ? -1.209 3.711 23.722 1.00 34.38 194 VAL A O 1
ATOM 1595 N N . GLN A 1 195 ? -1.842 2.090 25.139 1.00 37.50 195 GLN A N 1
ATOM 1596 C CA . GLN A 1 195 ? -2.781 1.424 24.222 1.00 37.50 195 GLN A CA 1
ATOM 1597 C C . GLN A 1 195 ? -3.970 2.306 23.815 1.00 37.50 195 GLN A C 1
ATOM 1599 O O . GLN A 1 195 ? -4.484 2.208 22.701 1.00 37.50 195 GLN A O 1
ATOM 1604 N N . ARG A 1 196 ? -4.387 3.230 24.691 1.00 42.41 196 ARG A N 1
ATOM 1605 C CA . ARG A 1 196 ? -5.578 4.068 24.487 1.00 42.41 196 ARG A CA 1
ATOM 1606 C C . ARG A 1 196 ? -5.483 5.062 23.329 1.00 42.41 196 ARG A C 1
ATOM 1608 O O . ARG A 1 196 ? -6.491 5.693 23.014 1.00 42.41 196 ARG A O 1
ATOM 1615 N N . LYS A 1 197 ? -4.324 5.265 22.693 1.00 46.09 197 LYS A N 1
ATOM 1616 C CA . LYS A 1 197 ? -4.118 6.457 21.853 1.00 46.09 197 LYS A CA 1
ATOM 1617 C C . LYS A 1 197 ? -4.352 6.268 20.346 1.00 46.09 197 LYS A C 1
ATOM 1619 O O . LYS A 1 197 ? -4.543 7.295 19.706 1.00 46.09 197 LYS A O 1
ATOM 1624 N N . ALA A 1 198 ? -4.419 5.060 19.767 1.00 56.19 198 ALA A N 1
ATOM 1625 C CA . ALA A 1 198 ? -4.575 4.913 18.302 1.00 56.19 198 ALA A CA 1
ATOM 1626 C C . ALA A 1 198 ? -5.230 3.616 17.793 1.00 56.19 198 ALA A C 1
ATOM 1628 O O . ALA A 1 198 ? -4.790 3.019 16.810 1.00 56.19 198 ALA A O 1
ATOM 1629 N N . GLU A 1 199 ? -6.290 3.177 18.451 1.00 74.38 199 GLU A N 1
ATOM 1630 C CA . GLU A 1 199 ? -6.816 1.821 18.274 1.00 74.38 199 GLU A CA 1
ATOM 1631 C C . GLU A 1 199 ? -7.349 1.568 16.854 1.00 74.38 199 GLU A C 1
ATOM 1633 O O . GLU A 1 199 ? -7.021 0.557 16.247 1.00 74.38 199 GLU A O 1
ATOM 1638 N N . LEU A 1 200 ? -8.104 2.509 16.272 1.00 84.62 200 LEU A N 1
ATOM 1639 C CA . LEU A 1 200 ? -8.685 2.315 14.936 1.00 84.62 200 LEU A CA 1
ATOM 1640 C C . LEU A 1 200 ? -7.621 2.288 13.825 1.00 84.62 200 LEU A C 1
ATOM 1642 O O . LEU A 1 200 ? -7.758 1.537 12.861 1.00 84.62 200 LEU A O 1
ATOM 1646 N N . THR A 1 201 ? -6.571 3.105 13.956 1.00 81.38 201 THR A N 1
ATOM 1647 C CA . THR A 1 201 ? -5.468 3.160 12.984 1.00 81.38 201 THR A CA 1
ATOM 1648 C C . THR A 1 201 ? -4.691 1.848 12.987 1.00 81.38 201 THR A C 1
ATOM 1650 O O . THR A 1 201 ? -4.496 1.262 11.930 1.00 81.38 201 THR A O 1
ATOM 1653 N N . ALA A 1 202 ? -4.328 1.345 14.172 1.00 78.31 202 ALA A N 1
ATOM 1654 C CA . ALA A 1 202 ? -3.564 0.108 14.306 1.00 78.31 202 ALA A CA 1
ATOM 1655 C C . ALA A 1 202 ? -4.307 -1.094 13.706 1.00 78.31 202 ALA A C 1
ATOM 1657 O O . ALA A 1 202 ? -3.734 -1.856 12.933 1.00 78.31 202 ALA A O 1
ATOM 1658 N N . MET A 1 203 ? -5.607 -1.219 13.989 1.00 85.50 203 MET A N 1
ATOM 1659 C CA . MET A 1 203 ? -6.445 -2.280 13.420 1.00 85.50 203 MET A CA 1
ATOM 1660 C C . MET A 1 203 ? -6.509 -2.211 11.889 1.00 85.50 203 MET A C 1
ATOM 1662 O O . MET A 1 203 ? -6.438 -3.231 11.206 1.00 85.50 203 MET A O 1
ATOM 1666 N N . TYR A 1 204 ? -6.637 -1.002 11.341 1.00 88.06 204 TYR A N 1
ATOM 1667 C CA . TYR A 1 204 ? -6.666 -0.789 9.896 1.00 88.06 204 TYR A CA 1
ATOM 1668 C C . TYR A 1 204 ? -5.322 -1.109 9.237 1.00 88.06 204 TYR A C 1
ATOM 1670 O O . TYR A 1 204 ? -5.292 -1.722 8.168 1.00 88.06 204 TYR A O 1
ATOM 1678 N N . ASP A 1 205 ? -4.218 -0.732 9.878 1.00 81.00 205 ASP A N 1
ATOM 1679 C CA . ASP A 1 205 ? -2.876 -1.025 9.389 1.00 81.00 205 ASP A CA 1
ATOM 1680 C C . ASP A 1 205 ? -2.584 -2.526 9.422 1.00 81.00 205 ASP A C 1
ATOM 1682 O O . ASP A 1 205 ? -2.065 -3.043 8.435 1.00 81.00 205 ASP A O 1
ATOM 1686 N N . MET A 1 206 ? -3.003 -3.245 10.471 1.00 84.31 206 MET A N 1
ATOM 1687 C CA . MET A 1 206 ? -2.903 -4.709 10.514 1.00 84.31 206 MET A CA 1
ATOM 1688 C C . MET A 1 206 ? -3.713 -5.363 9.395 1.00 84.31 206 MET A C 1
ATOM 1690 O O . MET A 1 206 ? -3.154 -6.147 8.635 1.00 84.31 206 MET A O 1
ATOM 1694 N N . CYS A 1 207 ? -4.974 -4.965 9.193 1.00 87.94 207 CYS A N 1
ATOM 1695 C CA . CYS A 1 207 ? -5.773 -5.491 8.081 1.00 87.94 207 CYS A CA 1
ATOM 1696 C C . CYS A 1 207 ? -5.090 -5.265 6.719 1.00 87.94 207 CYS A C 1
ATOM 1698 O O . CYS A 1 207 ? -4.999 -6.171 5.891 1.00 87.94 207 CYS A O 1
ATOM 1700 N N . ARG A 1 208 ? -4.568 -4.061 6.459 1.00 86.56 208 ARG A N 1
ATOM 1701 C CA . ARG A 1 208 ? -3.850 -3.783 5.203 1.00 86.56 208 ARG A CA 1
ATOM 1702 C C . ARG A 1 208 ? -2.580 -4.596 5.060 1.00 86.56 208 ARG A C 1
ATOM 1704 O O . ARG A 1 208 ? -2.274 -5.033 3.954 1.00 86.56 208 ARG A O 1
ATOM 1711 N N . PHE A 1 209 ? -1.841 -4.746 6.151 1.00 84.94 209 PHE A N 1
ATOM 1712 C CA . PHE A 1 209 ? -0.606 -5.507 6.179 1.00 84.94 209 PHE A CA 1
ATOM 1713 C C . PHE A 1 209 ? -0.872 -6.975 5.834 1.00 84.94 209 PHE A C 1
ATOM 1715 O O . PHE A 1 209 ? -0.206 -7.521 4.956 1.00 84.94 209 PHE A O 1
ATOM 1722 N N . GLU A 1 210 ? -1.890 -7.577 6.448 1.00 84.00 210 GLU A N 1
ATOM 1723 C CA . GLU A 1 210 ? -2.343 -8.943 6.172 1.00 84.00 210 GLU A CA 1
ATOM 1724 C C . GLU A 1 210 ? -2.799 -9.112 4.725 1.00 84.00 210 GLU A C 1
ATOM 1726 O O . GLU A 1 210 ? -2.387 -10.048 4.049 1.00 84.00 210 GLU A O 1
ATOM 1731 N N . VAL A 1 211 ? -3.594 -8.173 4.202 1.00 87.25 211 VAL A N 1
ATOM 1732 C CA . VAL A 1 211 ? -4.008 -8.191 2.791 1.00 87.25 211 VAL A CA 1
ATOM 1733 C C . VAL A 1 211 ? -2.800 -8.131 1.852 1.00 87.25 211 VAL A C 1
ATOM 1735 O O . VAL A 1 211 ? -2.804 -8.797 0.818 1.00 87.25 211 VAL A O 1
ATOM 1738 N N . ALA A 1 212 ? -1.771 -7.357 2.202 1.00 87.12 212 ALA A N 1
ATOM 1739 C CA . ALA A 1 212 ? -0.583 -7.203 1.373 1.00 87.12 212 ALA A CA 1
ATOM 1740 C C . ALA A 1 212 ? 0.326 -8.448 1.387 1.00 87.12 212 ALA A C 1
ATOM 1742 O O . ALA A 1 212 ? 0.865 -8.821 0.345 1.00 87.12 212 ALA A O 1
ATOM 1743 N N . HIS A 1 213 ? 0.499 -9.096 2.540 1.00 84.56 213 HIS A N 1
ATOM 1744 C CA . HIS A 1 213 ? 1.435 -10.217 2.697 1.00 84.56 213 HIS A CA 1
ATOM 1745 C C . HIS A 1 213 ? 0.782 -11.591 2.525 1.00 84.56 213 HIS A C 1
ATOM 1747 O O . HIS A 1 213 ? 1.452 -12.539 2.129 1.00 84.56 213 HIS A O 1
ATOM 1753 N N . GLN A 1 214 ? -0.526 -11.704 2.763 1.00 84.06 214 GLN A N 1
ATOM 1754 C CA . GLN A 1 214 ? -1.290 -12.948 2.651 1.00 84.06 214 GLN A CA 1
ATOM 1755 C C . GLN A 1 214 ? -2.500 -12.779 1.719 1.00 84.06 214 GLN A C 1
ATOM 1757 O O . GLN A 1 214 ? -3.652 -12.958 2.124 1.00 84.06 214 GLN A O 1
ATOM 1762 N N . PRO A 1 215 ? -2.284 -12.443 0.433 1.00 80.69 215 PRO A N 1
ATOM 1763 C CA . PRO A 1 215 ? -3.393 -12.184 -0.482 1.00 80.69 215 PRO A CA 1
ATOM 1764 C C . PRO A 1 215 ? -4.290 -13.383 -0.774 1.00 80.69 215 PRO A C 1
ATOM 1766 O O . PRO A 1 215 ? -5.435 -13.190 -1.178 1.00 80.69 215 PRO A O 1
ATOM 1769 N N . PHE A 1 216 ? -3.773 -14.598 -0.595 1.00 81.19 216 PHE A N 1
ATOM 1770 C CA . PHE A 1 216 ? -4.461 -15.842 -0.941 1.00 81.19 216 PHE A CA 1
ATOM 1771 C C . PHE A 1 216 ? -5.073 -16.561 0.262 1.00 81.19 216 PHE A C 1
ATOM 1773 O O . PHE A 1 216 ? -5.850 -17.488 0.072 1.00 81.19 216 PHE A O 1
ATOM 1780 N N . ASN A 1 217 ? -4.756 -16.128 1.485 1.00 79.75 217 ASN A N 1
ATOM 1781 C CA . ASN A 1 217 ? -5.279 -16.727 2.705 1.00 79.75 217 ASN A CA 1
ATOM 1782 C C . ASN A 1 217 ? -6.285 -15.767 3.350 1.00 79.75 217 ASN A C 1
ATOM 1784 O O . ASN A 1 217 ? -5.935 -14.946 4.194 1.00 79.75 217 ASN A O 1
ATOM 1788 N N . PHE A 1 218 ? -7.530 -15.818 2.872 1.00 69.19 218 PHE A N 1
ATOM 1789 C CA . PHE A 1 218 ? -8.593 -14.906 3.302 1.00 69.19 218 PHE A CA 1
ATOM 1790 C C . PHE A 1 218 ? -9.004 -15.144 4.759 1.00 69.19 218 PHE A C 1
ATOM 1792 O O . PHE A 1 218 ? -9.313 -14.170 5.448 1.00 69.19 218 PHE A O 1
ATOM 1799 N N . ASP A 1 219 ? -8.944 -16.398 5.209 1.00 67.25 219 ASP A N 1
ATOM 1800 C CA . ASP A 1 219 ? -9.331 -16.829 6.556 1.00 67.25 219 ASP A CA 1
ATOM 1801 C C . ASP A 1 219 ? -8.330 -16.368 7.627 1.00 67.25 219 ASP A C 1
ATOM 1803 O O . ASP A 1 219 ? -8.683 -16.220 8.793 1.00 67.25 219 ASP A O 1
ATOM 1807 N N . ASN A 1 220 ? -7.095 -16.044 7.229 1.00 68.88 220 ASN A N 1
ATOM 1808 C CA . ASN A 1 220 ? -6.034 -15.598 8.131 1.00 68.88 220 ASN A CA 1
ATOM 1809 C C . ASN A 1 220 ? -5.897 -14.068 8.228 1.00 68.88 220 ASN A C 1
ATOM 1811 O O . ASN A 1 220 ? -4.814 -13.556 8.506 1.00 68.88 220 ASN A O 1
ATOM 1815 N N . ARG A 1 221 ? -6.982 -13.318 7.980 1.00 83.75 221 ARG A N 1
ATOM 1816 C CA . ARG A 1 221 ? -6.987 -11.840 8.054 1.00 83.75 221 ARG A CA 1
ATOM 1817 C C . ARG A 1 221 ? -7.969 -11.307 9.100 1.00 83.75 221 ARG A C 1
ATOM 1819 O O . ARG A 1 221 ? -8.906 -10.573 8.755 1.00 83.75 221 ARG A O 1
ATOM 1826 N N . PRO A 1 222 ? -7.816 -11.699 10.375 1.00 85.31 222 PRO A N 1
ATOM 1827 C CA . PRO A 1 222 ? -8.809 -11.431 11.409 1.00 85.31 222 PRO A CA 1
ATOM 1828 C C . PRO A 1 222 ? -9.013 -9.936 11.665 1.00 85.31 222 PRO A C 1
ATOM 1830 O O . PRO A 1 222 ? -10.131 -9.506 11.956 1.00 85.31 222 PRO A O 1
ATOM 1833 N N . TRP A 1 223 ? -7.987 -9.101 11.475 1.00 88.00 223 TRP A N 1
ATOM 1834 C CA . TRP A 1 223 ? -8.124 -7.656 11.669 1.00 88.00 223 TRP A CA 1
ATOM 1835 C C . TRP A 1 223 ? -9.022 -6.996 10.621 1.00 88.00 223 TRP A C 1
ATOM 1837 O O . TRP A 1 223 ? -9.629 -5.957 10.893 1.00 88.00 223 TRP A O 1
ATOM 1847 N N . CYS A 1 224 ? -9.179 -7.606 9.443 1.00 90.38 224 CYS A N 1
ATOM 1848 C CA . CYS A 1 224 ? -10.105 -7.111 8.430 1.00 90.38 224 CYS A CA 1
ATOM 1849 C C . CYS A 1 224 ? -11.577 -7.334 8.791 1.00 90.38 224 CYS A C 1
ATOM 1851 O O . CYS A 1 224 ? -12.420 -6.560 8.334 1.00 90.38 224 CYS A O 1
ATOM 1853 N N . ALA A 1 225 ? -11.901 -8.305 9.653 1.00 89.62 225 ALA A N 1
ATOM 1854 C CA . ALA A 1 225 ? -13.276 -8.561 10.089 1.00 89.62 2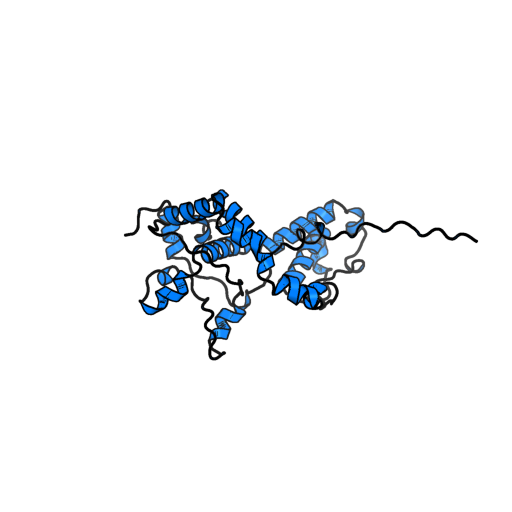25 ALA A CA 1
ATOM 1855 C C . ALA A 1 225 ? -13.895 -7.367 10.839 1.00 89.62 225 ALA A C 1
ATOM 1857 O O . ALA A 1 225 ? -15.117 -7.183 10.838 1.00 89.62 225 ALA A O 1
ATOM 1858 N N . ALA A 1 226 ? -13.057 -6.505 11.426 1.00 90.44 226 ALA A N 1
ATOM 1859 C CA . ALA A 1 226 ? -13.481 -5.281 12.097 1.00 90.44 226 ALA A CA 1
ATOM 1860 C C . ALA A 1 226 ? -14.082 -4.227 11.148 1.00 90.44 226 ALA A C 1
ATOM 1862 O O . ALA A 1 226 ? -14.753 -3.302 11.611 1.00 90.44 226 ALA A O 1
ATOM 1863 N N . PHE A 1 227 ? -13.868 -4.354 9.836 1.00 93.06 227 PHE A N 1
ATOM 1864 C CA . PHE A 1 227 ? -14.228 -3.341 8.852 1.00 93.06 227 PHE A CA 1
ATOM 1865 C C . PHE A 1 227 ? -15.181 -3.891 7.794 1.00 93.06 227 PHE A C 1
ATOM 1867 O O . PHE A 1 227 ? -15.005 -4.983 7.261 1.00 93.06 227 PHE A O 1
ATOM 1874 N N . THR A 1 228 ? -16.168 -3.087 7.407 1.00 92.88 228 THR A N 1
ATOM 1875 C CA . THR A 1 228 ? -16.878 -3.308 6.143 1.00 92.88 228 THR A CA 1
ATOM 1876 C C . THR A 1 228 ? -16.057 -2.771 4.965 1.00 92.88 228 THR A C 1
ATOM 1878 O O . THR A 1 228 ? -15.133 -1.971 5.139 1.00 92.88 228 THR A O 1
ATOM 1881 N N . LYS A 1 229 ? -16.435 -3.134 3.730 1.00 92.25 229 LYS A N 1
ATOM 1882 C CA . LYS A 1 229 ? -15.841 -2.541 2.514 1.00 92.25 229 LYS A CA 1
ATOM 1883 C C . LYS A 1 229 ? -15.936 -1.010 2.519 1.00 92.25 229 LYS A C 1
ATOM 1885 O O . LYS A 1 229 ? -14.982 -0.336 2.140 1.00 92.25 229 LYS A O 1
ATOM 1890 N N . GLU A 1 230 ? -17.063 -0.460 2.974 1.00 94.62 230 GLU A N 1
ATOM 1891 C CA . GLU A 1 230 ? -17.248 0.990 3.079 1.00 94.62 230 GLU A CA 1
ATOM 1892 C C . GLU A 1 230 ? -16.287 1.601 4.108 1.00 94.62 230 GLU A C 1
ATOM 1894 O O . GLU A 1 230 ? -15.664 2.624 3.830 1.00 94.62 230 GLU A O 1
ATOM 1899 N N . ASP A 1 231 ? -16.116 0.963 5.270 1.00 94.56 231 ASP A N 1
ATOM 1900 C CA . ASP A 1 231 ? -15.199 1.444 6.307 1.00 94.56 231 ASP A CA 1
ATOM 1901 C C . ASP A 1 231 ? -13.752 1.477 5.796 1.00 94.56 231 ASP A C 1
ATOM 1903 O O . ASP A 1 231 ? -13.073 2.492 5.955 1.00 94.56 231 ASP A O 1
ATOM 1907 N N . LEU A 1 232 ? -13.303 0.425 5.100 1.00 93.06 232 LEU A N 1
ATOM 1908 C CA . LEU A 1 232 ? -11.967 0.369 4.493 1.00 93.06 232 LEU A CA 1
ATOM 1909 C C . LEU A 1 232 ? -11.748 1.478 3.456 1.00 93.06 232 LEU A C 1
ATOM 1911 O O . LEU A 1 232 ? -10.667 2.067 3.411 1.00 93.06 232 LEU A O 1
ATOM 1915 N N . LEU A 1 233 ? -12.760 1.808 2.648 1.00 92.44 233 LEU A N 1
ATOM 1916 C CA . LEU A 1 233 ? -12.675 2.923 1.698 1.00 92.44 233 LEU A CA 1
ATOM 1917 C C . LEU A 1 233 ? -12.497 4.262 2.419 1.00 92.44 233 LEU A C 1
ATOM 1919 O O . LEU A 1 233 ? -11.656 5.066 2.020 1.00 92.44 233 LEU A O 1
ATOM 1923 N N . ARG A 1 234 ? -13.243 4.500 3.505 1.00 93.06 234 ARG A N 1
ATOM 1924 C CA . ARG A 1 234 ? -13.116 5.736 4.294 1.00 93.06 234 ARG A CA 1
ATOM 1925 C C . ARG A 1 234 ? -11.775 5.816 5.017 1.00 93.06 234 ARG A C 1
ATOM 1927 O O . ARG A 1 234 ? -11.163 6.883 5.018 1.00 93.06 234 ARG A O 1
ATOM 1934 N N . MET A 1 235 ? -11.290 4.706 5.569 1.00 90.56 235 MET A N 1
ATOM 1935 C CA . MET A 1 235 ? -9.953 4.623 6.161 1.00 90.56 235 MET A CA 1
ATOM 1936 C C . MET A 1 235 ? -8.856 4.886 5.120 1.00 90.56 235 MET A C 1
ATOM 1938 O O . MET A 1 235 ? -7.925 5.642 5.394 1.00 90.56 235 MET A O 1
ATOM 1942 N N . ARG A 1 236 ? -9.003 4.367 3.893 1.00 88.94 236 ARG A N 1
ATOM 1943 C CA . ARG A 1 236 ? -8.085 4.651 2.778 1.00 88.94 236 ARG A CA 1
ATOM 1944 C C . ARG A 1 236 ? -8.089 6.119 2.391 1.00 88.94 236 ARG A C 1
ATOM 1946 O O . ARG A 1 236 ? -7.015 6.685 2.220 1.00 88.94 236 ARG A O 1
ATOM 1953 N N . SER A 1 237 ? -9.260 6.745 2.279 1.00 88.62 237 SER A N 1
ATOM 1954 C CA . SER A 1 237 ? -9.340 8.185 2.019 1.00 88.62 237 SER A CA 1
ATOM 1955 C C . SER A 1 237 ? -8.622 8.982 3.108 1.00 88.62 237 SER A C 1
ATOM 1957 O O . SER A 1 237 ? -7.846 9.876 2.790 1.00 88.62 237 SER A O 1
ATOM 1959 N N . TRP A 1 238 ? -8.827 8.639 4.384 1.00 86.81 238 TRP A N 1
ATOM 1960 C CA . TRP A 1 238 ? -8.153 9.306 5.501 1.00 86.81 238 TRP A CA 1
ATOM 1961 C C . TRP A 1 238 ? -6.624 9.129 5.473 1.00 86.81 238 TRP A C 1
ATOM 1963 O O . TRP A 1 238 ? -5.908 10.115 5.640 1.00 86.81 238 TRP A O 1
ATOM 1973 N N . ASP A 1 239 ? -6.121 7.918 5.200 1.00 81.12 239 ASP A N 1
ATOM 1974 C CA . ASP A 1 239 ? -4.679 7.646 5.036 1.00 81.12 239 ASP A CA 1
ATOM 1975 C C . ASP A 1 239 ? -4.091 8.376 3.817 1.00 81.12 239 ASP A C 1
ATOM 1977 O O . ASP A 1 239 ? -2.977 8.889 3.868 1.00 81.12 239 ASP A O 1
ATOM 1981 N N . HIS A 1 240 ? -4.844 8.490 2.722 1.00 79.00 240 HIS A N 1
ATOM 1982 C CA . HIS A 1 240 ? -4.394 9.217 1.536 1.00 79.00 240 HIS A CA 1
ATOM 1983 C C . HIS A 1 240 ? -4.166 10.707 1.833 1.00 79.00 240 HIS A C 1
ATOM 1985 O O . HIS A 1 240 ? -3.107 11.244 1.508 1.00 79.00 240 HIS A O 1
ATOM 1991 N N . TRP A 1 241 ? -5.090 11.351 2.556 1.00 72.56 241 TRP A N 1
ATOM 1992 C CA . TRP A 1 241 ? -4.914 12.734 3.022 1.00 72.56 241 TRP A CA 1
ATOM 1993 C C . TRP A 1 241 ? -3.742 12.904 4.002 1.00 72.56 241 TRP A C 1
ATOM 1995 O O . TRP A 1 241 ? -3.277 14.023 4.203 1.00 72.56 241 TRP A O 1
ATOM 2005 N N . ALA A 1 242 ? -3.247 11.824 4.618 1.00 60.16 242 ALA A N 1
ATOM 2006 C CA . ALA A 1 242 ? -2.029 11.862 5.424 1.00 60.16 242 ALA A CA 1
ATOM 2007 C C . ALA A 1 242 ? -0.745 11.920 4.592 1.00 60.16 242 ALA A C 1
ATOM 2009 O O . ALA A 1 242 ? 0.273 12.387 5.097 1.00 60.16 242 ALA A O 1
ATOM 2010 N N . LYS A 1 243 ? -0.790 11.429 3.350 1.00 55.59 243 LYS A N 1
ATOM 2011 C CA . LYS A 1 243 ? 0.383 11.221 2.492 1.00 55.59 243 LYS A CA 1
ATOM 2012 C C . LYS A 1 243 ? 0.496 12.232 1.352 1.00 55.59 243 LYS A C 1
ATOM 2014 O O . LYS A 1 243 ? 1.528 12.268 0.691 1.00 55.59 243 LYS A O 1
ATOM 2019 N N . GLY A 1 244 ? -0.511 13.080 1.133 1.00 48.38 244 GLY A N 1
ATOM 2020 C CA . GLY A 1 244 ? -0.457 14.084 0.077 1.00 48.38 244 GLY A CA 1
ATOM 2021 C C . GLY A 1 244 ? -1.436 15.238 0.254 1.00 48.38 244 GLY A C 1
ATOM 2022 O O . GLY A 1 244 ? -2.638 15.070 0.100 1.00 48.38 244 GLY A O 1
ATOM 2023 N N . THR A 1 245 ? -0.897 16.443 0.446 1.00 44.66 245 THR A N 1
ATOM 2024 C CA . THR A 1 245 ? -1.454 17.664 -0.157 1.00 44.66 245 THR A CA 1
ATOM 2025 C C . THR A 1 245 ? -0.305 18.551 -0.634 1.00 44.66 245 THR A C 1
ATOM 2027 O O . THR A 1 245 ? 0.071 19.514 0.034 1.00 44.66 245 THR A O 1
ATOM 2030 N N . ILE A 1 246 ? 0.275 18.219 -1.788 1.00 44.34 246 ILE A N 1
ATOM 2031 C CA . ILE A 1 246 ? 1.165 19.137 -2.521 1.00 44.34 246 ILE A CA 1
ATOM 2032 C C . ILE A 1 246 ? 0.348 19.979 -3.520 1.00 44.34 246 ILE A C 1
ATOM 2034 O O . ILE A 1 246 ? 0.645 21.150 -3.738 1.00 44.34 246 ILE A O 1
ATOM 2038 N N . GLU A 1 247 ? -0.766 19.465 -4.050 1.00 39.38 247 GLU A N 1
ATOM 2039 C CA . GLU A 1 247 ? -1.430 20.110 -5.194 1.00 39.38 247 GLU A CA 1
ATOM 2040 C C . GLU A 1 247 ? -2.367 21.283 -4.872 1.00 39.38 247 GLU A C 1
ATOM 2042 O O . GLU A 1 247 ? -2.647 22.098 -5.751 1.00 39.38 247 GLU A O 1
ATOM 2047 N N . GLN A 1 248 ? -2.836 21.460 -3.634 1.00 41.09 248 GLN A N 1
ATOM 2048 C CA . GLN A 1 248 ? -3.838 22.506 -3.370 1.00 41.09 248 GLN A CA 1
ATOM 2049 C C . GLN A 1 248 ? -3.260 23.906 -3.094 1.00 41.09 248 GLN A C 1
ATOM 2051 O O . GLN A 1 248 ? -3.983 24.893 -3.235 1.00 41.09 248 GLN A O 1
ATOM 2056 N N . LYS A 1 249 ? -1.970 24.045 -2.747 1.00 39.72 249 LYS A N 1
ATOM 2057 C CA . LYS A 1 249 ? -1.376 25.367 -2.441 1.00 39.72 249 LYS A CA 1
ATOM 2058 C C . LYS A 1 249 ? -0.804 26.100 -3.660 1.00 39.72 249 LYS A C 1
ATOM 2060 O O . LYS A 1 249 ? -0.785 27.329 -3.655 1.00 39.72 249 LYS A O 1
ATOM 2065 N N . HIS A 1 250 ? -0.413 25.395 -4.723 1.00 39.38 250 HIS A N 1
ATOM 2066 C CA . HIS A 1 250 ? 0.222 26.028 -5.888 1.00 39.38 250 HIS A CA 1
ATOM 2067 C C . HIS A 1 250 ? -0.751 26.712 -6.861 1.00 39.38 250 HIS A C 1
ATOM 2069 O O . HIS A 1 250 ? -0.325 27.546 -7.654 1.00 39.38 250 HIS A O 1
ATOM 2075 N N . ARG A 1 251 ? -2.068 26.472 -6.765 1.00 36.25 251 ARG A N 1
ATOM 2076 C CA . ARG A 1 251 ? -3.055 27.186 -7.601 1.00 36.25 251 ARG A CA 1
ATOM 2077 C C . ARG A 1 251 ? -3.310 28.644 -7.197 1.00 36.25 251 ARG A C 1
ATOM 2079 O O . ARG A 1 251 ? -3.921 29.362 -7.977 1.00 36.25 251 ARG A O 1
ATOM 2086 N N . ARG A 1 252 ? -2.858 29.108 -6.023 1.00 38.22 252 ARG A N 1
ATOM 2087 C CA . ARG A 1 252 ? -3.147 30.475 -5.532 1.00 38.22 252 ARG A CA 1
ATOM 2088 C C . ARG A 1 252 ? -2.055 31.518 -5.781 1.00 38.22 252 ARG A C 1
ATOM 2090 O O . ARG A 1 252 ? -2.245 32.666 -5.405 1.00 38.22 252 ARG A O 1
ATOM 2097 N N . LYS A 1 253 ? -0.932 31.158 -6.406 1.00 37.62 253 LYS A N 1
ATOM 2098 C CA . LYS A 1 253 ? 0.138 32.114 -6.736 1.00 37.62 253 LYS A CA 1
ATOM 2099 C C . LYS A 1 253 ? 0.663 31.877 -8.149 1.00 37.62 253 LYS A C 1
ATOM 2101 O O . LYS A 1 253 ? 1.806 31.476 -8.326 1.00 37.62 253 LYS A O 1
ATOM 2106 N N . ARG A 1 254 ? -0.181 32.099 -9.155 1.00 30.34 254 ARG A N 1
ATOM 2107 C CA . ARG A 1 254 ? 0.320 32.450 -10.486 1.00 30.34 254 ARG A CA 1
ATOM 2108 C C . ARG A 1 254 ? 0.324 33.985 -10.520 1.00 30.34 254 ARG A C 1
ATOM 2110 O O . ARG A 1 254 ? -0.768 34.547 -10.462 1.00 30.34 254 ARG A O 1
ATOM 2117 N N . PRO A 1 255 ? 1.482 34.665 -10.470 1.00 36.44 255 PRO A N 1
ATOM 2118 C CA . PRO A 1 255 ? 1.510 36.104 -10.684 1.00 36.44 255 PRO A CA 1
ATOM 2119 C C . PRO A 1 255 ? 1.000 36.381 -12.101 1.00 36.44 255 PRO A C 1
ATOM 2121 O O . PRO A 1 255 ? 1.354 35.673 -13.045 1.00 36.44 255 PRO A O 1
ATOM 2124 N N . THR A 1 256 ? 0.100 37.351 -12.218 1.00 37.00 256 THR A N 1
ATOM 2125 C CA . THR A 1 256 ? -0.349 37.915 -13.491 1.00 37.00 256 THR A CA 1
ATOM 2126 C C . THR A 1 256 ? 0.876 38.373 -14.275 1.00 37.00 256 THR A C 1
ATOM 2128 O O . THR A 1 256 ? 1.706 39.100 -13.731 1.00 37.00 256 THR A O 1
ATOM 2131 N N . MET A 1 257 ? 1.018 37.903 -15.517 1.00 34.19 257 MET A N 1
ATOM 2132 C CA . MET A 1 257 ? 2.079 38.371 -16.406 1.00 34.19 257 MET A CA 1
ATOM 2133 C C . MET A 1 257 ? 1.905 39.877 -16.611 1.00 34.19 257 MET A C 1
ATOM 2135 O O . MET A 1 257 ? 0.827 40.315 -17.005 1.00 34.19 257 MET A O 1
ATOM 2139 N N . ALA A 1 258 ? 2.940 40.644 -16.275 1.00 34.84 258 ALA A N 1
ATOM 2140 C CA . ALA A 1 258 ? 3.029 42.056 -16.610 1.00 34.84 258 ALA A CA 1
ATOM 2141 C C . ALA A 1 258 ? 3.176 42.210 -18.133 1.00 34.84 258 ALA A C 1
ATOM 2143 O O . ALA A 1 258 ? 3.828 41.389 -18.783 1.00 34.84 258 ALA A O 1
ATOM 2144 N N . GLU A 1 259 ? 2.525 43.239 -18.670 1.00 33.88 259 GLU A N 1
ATOM 2145 C CA . GLU A 1 259 ? 2.545 43.641 -20.078 1.00 33.88 259 GLU A CA 1
ATOM 2146 C C . GLU A 1 259 ? 3.968 43.968 -20.573 1.00 33.88 259 GLU A C 1
ATOM 2148 O O . GLU A 1 259 ? 4.813 44.401 -19.783 1.00 33.88 259 GLU A O 1
ATOM 2153 N N . PRO A 1 260 ? 4.255 43.772 -21.874 1.00 37.03 260 PRO A N 1
ATOM 2154 C CA . PRO A 1 260 ? 5.552 44.097 -22.451 1.00 37.03 260 PRO A CA 1
ATOM 2155 C C . PRO A 1 260 ? 5.732 45.616 -22.561 1.00 37.03 260 PRO A C 1
ATOM 2157 O O . PRO A 1 260 ? 4.885 46.321 -23.109 1.00 37.03 260 PRO A O 1
ATOM 2160 N N . VAL A 1 261 ? 6.868 46.110 -22.068 1.00 37.03 261 VAL A N 1
ATOM 2161 C CA . VAL A 1 261 ? 7.326 47.481 -22.308 1.00 37.03 261 VAL A CA 1
ATOM 2162 C C . VAL A 1 261 ? 7.723 47.595 -23.778 1.00 37.03 261 VAL A C 1
ATOM 2164 O O . VAL A 1 261 ? 8.566 46.842 -24.262 1.00 37.03 261 VAL A O 1
ATOM 2167 N N . SER A 1 262 ? 7.082 48.525 -24.479 1.00 36.50 262 SER A N 1
ATOM 2168 C CA . SER A 1 262 ? 7.405 48.938 -25.840 1.00 36.50 262 SER A CA 1
ATOM 2169 C C . SER A 1 262 ? 8.784 49.598 -25.892 1.00 36.50 262 SER A C 1
ATOM 2171 O O . SER A 1 262 ? 8.999 50.620 -25.239 1.00 36.50 262 SER A O 1
ATOM 2173 N N . GLU A 1 263 ? 9.687 49.057 -26.706 1.00 37.84 263 GLU A N 1
ATOM 2174 C CA . GLU A 1 263 ? 10.818 49.813 -27.241 1.00 37.84 263 GLU A CA 1
ATOM 2175 C C . GLU A 1 263 ? 10.283 50.811 -28.275 1.00 37.84 263 GLU A C 1
ATOM 2177 O O . GLU A 1 263 ? 9.629 50.429 -29.247 1.00 37.84 263 GLU A O 1
ATOM 2182 N N . ALA A 1 264 ? 10.549 52.093 -28.050 1.00 36.28 264 ALA A N 1
ATOM 2183 C CA . ALA A 1 264 ? 10.424 53.131 -29.057 1.00 36.28 264 ALA A CA 1
ATOM 2184 C C . ALA A 1 264 ? 11.687 53.997 -29.012 1.00 36.28 264 ALA A C 1
ATOM 2186 O O . ALA A 1 264 ? 11.926 54.666 -28.008 1.00 36.28 264 ALA A O 1
ATOM 2187 N N . SER A 1 265 ? 12.419 53.919 -30.128 1.00 36.75 265 SER A N 1
ATOM 2188 C CA . SER A 1 265 ? 13.318 54.908 -30.749 1.00 36.75 265 SER A CA 1
ATOM 2189 C C . SER A 1 265 ? 14.477 55.484 -29.940 1.00 36.75 265 SER A C 1
ATOM 2191 O O . SER A 1 265 ? 14.243 56.358 -29.079 1.00 36.75 265 SER A O 1
#

InterPro domains:
  IPR000560 Histidine phosphatase superfa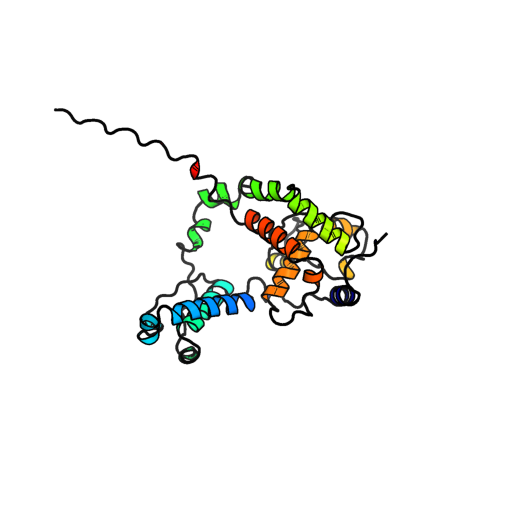mily, clade-2 [PF00328] (30-87)
  IPR029033 Histidine phosphatase superfamily [G3DSA:3.40.50.1240] (2-251)
  IPR029033 Histidine phosphatase superfamily [SSF53254] (17-242)

pLDDT: mean 71.3, std 21.68, range [30.34, 97.31]

Secondary structure (DSSP, 8-state):
-----S--HHHHHHHHH------GGGTTPPPHHHHHHHHHHHHHHHHHSHHHHHS--GGG------SSHHHHHHHHHHHHHHH-GGGGGG--PPPPP--TTTTTTTS-HHHIIIIIS-GGGGHHHHHHHHSHHHHHHHHHHHHHTT-SSPPP--------THHHHGGGTSTT---------SGGGG--TTTHHHHTT-HHHHHHHHHHHHHHH-TT-STT-GGGGG--HHHHHHHHHHHHHHH--STTTGGG--PPPPPPPPP--

Organism: NCBI:txid163714

Radius of gyration: 23.82 Å; chains: 1; bounding box: 45×72×66 Å

Foldseek 3Di:
DQADAQFDPLLLVLQQPDDDPDDLVCFQAQAPQLLVVLLQQLLVQLVVPVVVQVVDDLVVDDDAFAQGNNGQSSSLSSPCNNNDVVCNVRDPDDHHDHDCVVVVCVVDVCSVPVPVPDCVLLVVLVVLCVDPLNVVLQVNLCRNRRHPDGAAADDDPPPRCPCVVCVVPDPDDDPDDDDPGSCLVPDDDVSCVNCRHHPVLVLLVQLVSCCRRPVPCPSNRSSCSSGDPSSNVSSVVSVVSVVDDPPPPVVPDPPDDDDDDDDDD

Sequence (265 aa):
RVSAGALTAGDLEALRRWTFPYQESDALKLAVMGEREMFIVGRRYGLRLQELFNNSSVWDFKVTSTNTDRAEGSAWAFLRGCFGPANEPKFHLQRGVEDSKIWWPRNCPRYQTEINSNPATLRERSKFQFHPAFRRTRKRVSIRLGLSRLLTLRHLPIVLPERCFNSEKKKGTEVGYCFVTSDAILQPREWRDVQRKAELTAMYDMCRFEVAHQPFNFDNRPWCAAFTKEDLLRMRSWDHWAKGTIEQKHRRKRPTMAEPVSEAS